Protein AF-A0A4U1J8G2-F1 (afdb_monomer_lite)

Radius of gyration: 18.71 Å; chains: 1; bounding box: 43×34×59 Å

Sequence (256 aa):
MRCLLSLRYADNAPSKQLALDLYEETGSLAGLLPEEETEDGRGQKVRLRPARPVGQNRDHLVWILAAMRGYARFFAALEARTGKHVTMRDRPLDFRFFYTEKGGAPSAFAVNQNIGYNLFGAVNVSEEAVRDTLFHEIFHLNDAWHEQWSTRALGALHEGIVARCKDNRRCLLPYAPTDTTLNGRLYAFLPRGGVREYAAELALRFFREQRLVLEGKPLPAPPFKCGPPENAEAMRLLAGEFFGGADLVPACDAAP

pLDDT: mean 93.86, std 7.48, range [38.66, 98.81]

Foldseek 3Di:
DLVVLCVVCVVAVLLSVLQVLLCVVFVAGPAADPWDWDDLVPRDIWIWATDHCGDVSSVLSVLVSVLLVLVVVLQVLLCVVPVFHFAQDPDDAYEHETATPDDLGPCWAEDPRYIDHHSSHPQSPDSVSSSLVSLLRSVLVVCVVVVVCQCVQCVVLQVVQCVVQPQPQVSCVLLQLDPDDDPNGRQCNDPVCGSSSSLSSVSSSVSVQSSCLSVVHDDPDARSLLGPVSSVSSNQSSCVPGPRSDDSHDDHDDDD

Secondary structure (DSSP, 8-state):
-HHHHHHHTTT-HHHHHHHHHHHHHH--EEEEPPPEEEE-SSS-EEEEEE----GGGGHHHHHHHHHHHHHHHHHHHHHHHHSS-------S-EEEEEEESSTT--SEEEETTEEEEETT-TT-SSHHHHHHHHHHHHHHHHHHHTTSHHHHHHHHHHHHHHHHHTT-HHHHGGG-SS--EETTEEGGG-TTTHHHHHHHHHHHHHHHHHHHHHTTPPPSSS-GGGSSHHHHHHHHHHHHHHSTT---SPPPPPP-

Organism: NCBI:txid889272

Structure (mmCIF, N/CA/C/O backbone):
data_AF-A0A4U1J8G2-F1
#
_entry.id   AF-A0A4U1J8G2-F1
#
loop_
_atom_site.group_PDB
_atom_site.id
_atom_site.type_symbol
_atom_site.label_atom_id
_atom_site.label_alt_id
_atom_site.label_comp_id
_atom_site.label_asym_id
_atom_site.label_entity_id
_atom_site.label_seq_id
_atom_site.pdbx_PDB_ins_code
_atom_site.Cartn_x
_atom_site.Cartn_y
_atom_site.Cartn_z
_atom_site.occupancy
_atom_site.B_iso_or_equiv
_atom_site.auth_seq_id
_atom_site.auth_comp_id
_atom_site.auth_asym_id
_atom_site.auth_atom_id
_atom_site.pdbx_PDB_model_num
ATOM 1 N N . MET A 1 1 ? -18.821 -6.508 18.267 1.00 89.88 1 MET A N 1
ATOM 2 C CA . MET A 1 1 ? -17.527 -5.821 18.048 1.00 89.88 1 MET A CA 1
ATOM 3 C C . MET A 1 1 ? -17.458 -4.420 18.665 1.00 89.88 1 MET A C 1
ATOM 5 O O . MET A 1 1 ? -16.562 -4.195 19.468 1.00 89.88 1 MET A O 1
ATOM 9 N N . ARG A 1 2 ? -18.410 -3.507 18.394 1.00 92.88 2 ARG A N 1
ATOM 10 C CA . ARG A 1 2 ? -18.459 -2.146 18.991 1.00 92.88 2 ARG A CA 1
ATOM 11 C C . ARG A 1 2 ? -18.211 -2.096 20.507 1.00 92.88 2 ARG A C 1
ATOM 13 O O . ARG A 1 2 ? -17.438 -1.264 20.972 1.00 92.88 2 ARG A O 1
ATOM 20 N N . CYS A 1 3 ? -18.812 -3.010 21.274 1.00 93.69 3 CYS A N 1
ATOM 21 C CA . CYS A 1 3 ? -18.610 -3.102 22.725 1.00 93.69 3 CYS A CA 1
ATOM 22 C C . CYS A 1 3 ? -17.153 -3.416 23.107 1.00 93.69 3 CYS A C 1
ATOM 24 O O . CYS A 1 3 ? -16.630 -2.821 24.041 1.00 93.69 3 CYS A O 1
ATOM 26 N N . LEU A 1 4 ? -16.479 -4.301 22.361 1.00 92.56 4 LEU A N 1
ATOM 27 C CA . LEU A 1 4 ? -15.083 -4.673 22.619 1.00 92.56 4 LEU A CA 1
ATOM 28 C C . LEU A 1 4 ? -14.126 -3.519 22.304 1.00 92.56 4 LEU A C 1
ATOM 30 O O . LEU A 1 4 ? -13.223 -3.253 23.091 1.00 92.56 4 LEU A O 1
ATOM 34 N N . LEU A 1 5 ? -14.346 -2.805 21.194 1.00 93.00 5 LEU A N 1
ATOM 35 C CA . LEU A 1 5 ? -13.588 -1.587 20.878 1.00 93.00 5 LEU A CA 1
ATOM 36 C C . LEU A 1 5 ? -13.833 -0.510 21.941 1.00 93.00 5 LEU A C 1
ATOM 38 O O . LEU A 1 5 ? -12.891 0.075 22.466 1.00 93.00 5 LEU A O 1
ATOM 42 N N . SER A 1 6 ? -15.091 -0.321 22.339 1.00 93.25 6 SER A N 1
ATOM 43 C CA . SER A 1 6 ? -15.450 0.629 23.393 1.00 93.25 6 SER A CA 1
ATOM 44 C C . SER A 1 6 ? -14.775 0.322 24.726 1.00 93.25 6 SER A C 1
ATOM 46 O O . SER A 1 6 ? -14.343 1.254 25.394 1.00 93.25 6 SER A O 1
ATOM 48 N N . LEU A 1 7 ? -14.669 -0.957 25.097 1.00 95.12 7 LEU A N 1
ATOM 49 C CA . LEU A 1 7 ? -13.977 -1.392 26.308 1.00 95.12 7 LEU A CA 1
ATOM 50 C C . LEU A 1 7 ? -12.458 -1.195 26.192 1.00 95.12 7 LEU A C 1
ATOM 52 O O . LEU A 1 7 ? -11.835 -0.673 27.110 1.00 95.12 7 LEU A O 1
ATOM 56 N N . ARG A 1 8 ? -11.860 -1.560 25.049 1.00 94.88 8 ARG A N 1
ATOM 57 C CA . ARG A 1 8 ? -10.408 -1.460 24.809 1.00 94.88 8 ARG A CA 1
AT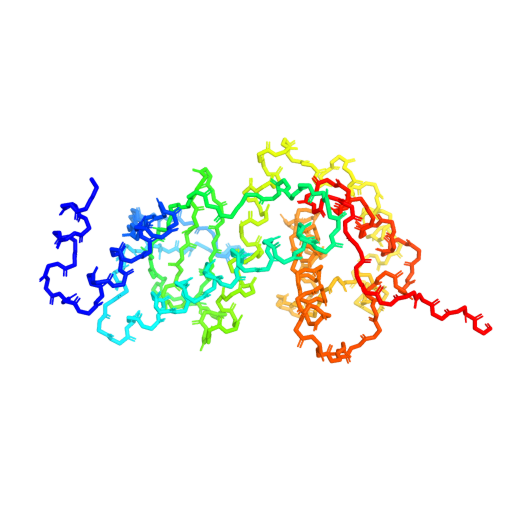OM 58 C C . ARG A 1 8 ? -9.875 -0.032 24.926 1.00 94.88 8 ARG A C 1
ATOM 60 O O . ARG A 1 8 ? -8.734 0.158 25.346 1.00 94.88 8 ARG A O 1
ATOM 67 N N . TYR A 1 9 ? -10.690 0.945 24.545 1.00 96.19 9 TYR A N 1
ATOM 68 C CA . TYR A 1 9 ? -10.349 2.367 24.551 1.00 96.19 9 TYR A CA 1
ATOM 69 C C . TYR A 1 9 ? -11.165 3.162 25.588 1.00 96.19 9 TYR A C 1
ATOM 71 O O . TYR A 1 9 ? -11.314 4.375 25.455 1.00 96.19 9 TYR A O 1
ATOM 79 N N . ALA A 1 10 ? -11.729 2.501 26.608 1.00 95.50 10 ALA A N 1
ATOM 80 C CA . ALA A 1 10 ? -12.655 3.127 27.560 1.00 95.50 10 ALA A CA 1
ATOM 81 C C . ALA A 1 10 ? -12.054 4.323 28.321 1.00 95.50 10 ALA A C 1
ATOM 83 O O . ALA A 1 10 ? -12.768 5.266 28.648 1.00 95.50 10 ALA A O 1
ATOM 84 N N . ASP A 1 11 ? -10.744 4.299 28.558 1.00 96.12 11 ASP A N 1
ATOM 85 C CA . ASP A 1 11 ? -9.956 5.337 29.230 1.00 96.12 11 ASP A CA 1
ATOM 86 C C . ASP A 1 11 ? -9.474 6.460 28.291 1.00 96.12 11 ASP A C 1
ATOM 88 O O . ASP A 1 11 ? -8.821 7.402 28.737 1.00 96.12 11 ASP A O 1
ATOM 92 N N . ASN A 1 12 ? -9.781 6.395 26.991 1.00 97.19 12 ASN A N 1
ATOM 93 C CA . ASN A 1 12 ? -9.384 7.415 26.024 1.00 97.19 12 ASN A CA 1
ATOM 94 C C . ASN A 1 12 ? -10.481 7.660 24.976 1.00 97.19 12 ASN A C 1
ATOM 96 O O . ASN A 1 12 ? -10.464 7.091 23.883 1.00 97.19 12 ASN A O 1
ATOM 100 N N . ALA A 1 13 ? -11.423 8.550 25.301 1.00 96.38 13 ALA A N 1
ATOM 101 C CA . ALA A 1 13 ? -12.566 8.859 24.439 1.00 96.38 13 ALA A CA 1
ATOM 102 C C . ALA A 1 13 ? -12.191 9.276 22.996 1.00 96.38 13 ALA A C 1
ATOM 104 O O . ALA A 1 13 ? -12.818 8.756 22.073 1.00 96.38 13 ALA A O 1
ATOM 105 N N . PRO A 1 14 ? -11.161 10.116 22.748 1.00 96.94 14 PRO A N 1
ATOM 106 C CA . PRO A 1 14 ? -10.771 10.463 21.379 1.00 96.94 14 PRO A CA 1
ATOM 107 C C . PRO A 1 14 ? -10.319 9.257 20.545 1.00 96.94 14 PRO A C 1
ATOM 109 O O . PRO A 1 14 ? -10.750 9.094 19.407 1.00 96.94 14 PRO A O 1
ATOM 112 N N . SER A 1 15 ? -9.482 8.380 21.106 1.00 97.62 15 SER A N 1
ATOM 113 C CA . SER A 1 15 ? -8.997 7.193 20.382 1.00 97.62 15 SER A CA 1
ATOM 114 C C . SER A 1 15 ? -10.091 6.140 20.229 1.00 97.62 15 SER A C 1
ATOM 116 O O . SER A 1 15 ? -10.151 5.459 19.208 1.00 97.62 15 SER A O 1
ATOM 118 N N . LYS A 1 16 ? -10.995 6.037 21.214 1.00 97.62 16 LYS A N 1
ATOM 119 C CA . LYS A 1 16 ? -12.199 5.208 21.120 1.00 97.62 16 LYS A CA 1
ATOM 120 C C . LYS A 1 16 ? -13.046 5.606 19.919 1.00 97.62 16 LYS A C 1
ATOM 122 O O . LYS A 1 16 ? -13.463 4.719 19.183 1.00 97.62 16 LYS A O 1
ATOM 127 N N . GLN A 1 17 ? -13.292 6.903 19.731 1.00 97.94 17 GLN A N 1
ATOM 128 C CA . GLN A 1 17 ? -14.094 7.374 18.605 1.00 97.94 17 GLN A CA 1
ATOM 129 C C . GLN A 1 17 ? -13.436 7.001 17.276 1.00 97.94 17 GLN A C 1
ATOM 131 O O . GLN A 1 17 ? -14.071 6.347 16.465 1.00 97.94 17 GLN A O 1
ATOM 136 N N . LEU A 1 18 ? -12.140 7.276 17.104 1.00 98.19 18 LEU A N 1
ATOM 137 C CA . LEU A 1 18 ? -11.413 6.917 15.879 1.00 98.19 18 LEU A CA 1
ATOM 138 C C . LEU A 1 18 ? -11.414 5.405 15.596 1.00 98.19 18 LEU A C 1
ATOM 140 O O . LEU A 1 18 ? -11.549 4.984 14.451 1.00 98.19 18 LEU A O 1
ATOM 144 N N . ALA A 1 19 ? -11.275 4.573 16.632 1.00 97.69 19 ALA A N 1
ATOM 145 C CA . ALA A 1 19 ? -11.342 3.120 16.492 1.00 97.69 19 ALA A CA 1
ATOM 146 C C . ALA A 1 19 ? -12.746 2.631 16.093 1.00 97.69 19 ALA A C 1
ATOM 148 O O . ALA A 1 19 ? -12.867 1.646 15.363 1.00 97.69 19 ALA A O 1
ATOM 149 N N . LEU A 1 20 ? -13.800 3.295 16.579 1.00 98.00 20 LEU A N 1
ATOM 150 C CA . LEU A 1 20 ? -15.177 3.023 16.171 1.00 98.00 20 LEU A CA 1
ATOM 151 C C . LEU A 1 20 ? -15.429 3.502 14.739 1.00 98.00 20 LEU A C 1
ATOM 153 O O . LEU A 1 20 ? -15.941 2.709 13.959 1.00 98.00 20 LEU A O 1
ATOM 157 N N . ASP A 1 21 ? -14.996 4.709 14.375 1.00 98.06 21 ASP A N 1
ATOM 158 C CA . ASP A 1 21 ? -15.117 5.253 13.016 1.00 98.06 21 ASP A CA 1
ATOM 159 C C . ASP A 1 21 ? -14.439 4.326 11.995 1.00 98.06 21 ASP A C 1
ATOM 161 O O . ASP A 1 21 ? -15.034 3.965 10.981 1.00 98.06 21 ASP A O 1
ATOM 165 N N . LEU A 1 22 ? -13.223 3.846 12.297 1.00 97.50 22 LEU A N 1
ATOM 166 C CA . LEU A 1 22 ? -12.519 2.873 11.458 1.00 97.50 22 LEU A CA 1
ATOM 167 C C . LEU A 1 22 ? -13.357 1.607 11.229 1.00 97.50 22 LEU A C 1
ATOM 169 O O . LEU A 1 22 ? -13.493 1.156 10.089 1.00 97.50 22 LEU A O 1
ATOM 173 N N . TYR A 1 23 ? -13.946 1.052 12.289 1.00 97.62 23 TYR A N 1
ATOM 174 C CA . TYR A 1 23 ? -14.795 -0.133 12.188 1.00 97.62 23 TYR A CA 1
ATOM 175 C C . TYR A 1 23 ? -16.099 0.138 11.441 1.00 97.62 23 TYR A C 1
ATOM 177 O O . TYR A 1 23 ? -16.532 -0.686 10.642 1.00 97.62 23 TYR A O 1
ATOM 185 N N . GLU A 1 24 ? -16.740 1.273 11.684 1.00 97.19 24 GLU A N 1
ATOM 186 C CA . GLU A 1 24 ? -18.037 1.589 11.092 1.00 97.19 24 GLU A CA 1
ATOM 187 C C . GLU A 1 24 ? -17.931 1.914 9.602 1.00 97.19 24 GLU A C 1
ATOM 189 O O . GLU A 1 24 ? -18.803 1.514 8.835 1.00 97.19 24 GLU A O 1
ATOM 194 N N . GLU A 1 25 ? -16.847 2.559 9.174 1.00 96.50 25 GLU A N 1
ATOM 195 C CA . GLU A 1 25 ? -16.656 2.956 7.776 1.00 96.50 25 GLU A CA 1
ATOM 196 C C . GLU A 1 25 ? -16.041 1.865 6.899 1.00 96.50 25 GLU A C 1
ATOM 198 O O . GLU A 1 25 ? -16.253 1.835 5.683 1.00 96.50 25 GLU A O 1
ATOM 203 N N . THR A 1 26 ? -15.228 0.985 7.485 1.00 95.25 26 THR A N 1
ATOM 204 C CA . THR A 1 26 ? -14.441 0.015 6.707 1.00 95.25 26 THR A CA 1
ATOM 205 C C . THR A 1 26 ? -14.663 -1.429 7.142 1.00 95.25 26 THR A C 1
ATOM 207 O O . THR A 1 26 ? -14.224 -2.345 6.455 1.00 95.25 26 THR A O 1
ATOM 210 N N . GLY A 1 27 ? -15.308 -1.663 8.286 1.00 95.56 27 GLY A N 1
ATOM 211 C CA . GLY A 1 27 ? -15.346 -2.972 8.940 1.00 95.56 27 GLY A CA 1
ATOM 212 C C . GLY A 1 27 ? -14.016 -3.384 9.583 1.00 95.56 27 GLY A C 1
ATOM 213 O O . GLY A 1 27 ? -13.950 -4.459 10.176 1.00 95.56 27 GLY A O 1
ATOM 214 N N . SER A 1 28 ? -12.968 -2.560 9.481 1.00 95.56 28 SER A N 1
ATOM 215 C CA . SER A 1 28 ? -11.621 -2.876 9.966 1.00 95.56 28 SER A CA 1
ATOM 216 C C . SER A 1 28 ? -11.495 -2.718 11.478 1.00 95.56 28 SER A C 1
ATOM 218 O O . SER A 1 28 ? -12.132 -1.860 12.091 1.00 95.56 28 SER A O 1
ATOM 220 N N . LEU A 1 29 ? -10.648 -3.532 12.104 1.00 95.19 29 LEU A N 1
ATOM 221 C CA . LEU A 1 29 ? -10.504 -3.565 13.559 1.00 95.19 29 LEU A CA 1
ATOM 222 C C . LEU A 1 29 ? -9.220 -2.896 14.025 1.00 95.19 29 LEU A C 1
ATOM 224 O O . LEU A 1 29 ? -8.135 -3.266 13.599 1.00 95.19 29 LEU A O 1
ATOM 228 N N . ALA A 1 30 ? -9.340 -1.996 15.002 1.00 96.25 30 ALA A N 1
ATOM 229 C CA . ALA A 1 30 ? -8.212 -1.520 15.798 1.00 96.25 30 ALA A CA 1
ATOM 230 C C . ALA A 1 30 ? -7.932 -2.503 16.957 1.00 96.25 30 ALA A C 1
ATOM 232 O O . ALA A 1 30 ? -8.396 -2.349 18.097 1.00 96.25 30 ALA A O 1
ATOM 233 N N . GLY A 1 31 ? -7.258 -3.600 16.623 1.00 95.25 31 GLY A N 1
ATOM 234 C CA . GLY A 1 31 ? -6.846 -4.669 17.527 1.00 95.25 31 GLY A CA 1
ATOM 235 C C . GLY A 1 31 ? -5.430 -4.489 18.069 1.00 95.25 31 GLY A C 1
ATOM 236 O O . GLY A 1 31 ? -4.693 -3.594 17.678 1.00 95.25 31 GLY A O 1
ATOM 237 N N . LEU A 1 32 ? -5.037 -5.370 18.985 1.00 95.06 32 LEU A N 1
ATOM 238 C CA . LEU A 1 32 ? -3.663 -5.450 19.478 1.00 95.06 32 LEU A CA 1
ATOM 239 C C . LEU A 1 32 ? -3.033 -6.732 18.953 1.00 95.06 32 LEU A C 1
ATOM 241 O O . LEU A 1 32 ? -3.714 -7.762 18.876 1.00 95.06 32 LEU A O 1
ATOM 245 N N . LEU A 1 33 ? -1.756 -6.655 18.595 1.00 93.56 33 LEU A N 1
ATOM 246 C CA . LEU A 1 33 ? -0.960 -7.852 18.372 1.00 93.56 33 LEU A CA 1
ATOM 247 C C . LEU A 1 33 ? -0.693 -8.513 19.734 1.00 93.56 33 LEU A C 1
ATOM 249 O O . LEU A 1 33 ? -0.368 -7.792 20.682 1.00 93.56 33 LEU A O 1
ATOM 253 N N . PRO A 1 34 ? -0.834 -9.841 19.875 1.00 91.56 34 PRO A N 1
ATOM 254 C CA . PRO A 1 34 ? -0.272 -10.549 21.017 1.00 91.56 34 PRO A CA 1
ATOM 255 C C . PRO A 1 34 ? 1.226 -10.273 21.142 1.00 91.56 34 PRO A C 1
ATOM 257 O O . PRO A 1 34 ? 1.887 -9.882 20.184 1.00 91.56 34 PRO A O 1
ATOM 260 N N . GLU A 1 35 ? 1.765 -10.468 22.338 1.00 92.69 35 GLU A N 1
ATOM 261 C CA . GLU A 1 35 ? 3.211 -10.402 22.486 1.00 92.69 35 GLU A CA 1
ATOM 262 C C . GLU A 1 35 ? 3.867 -11.587 21.767 1.00 92.69 35 GLU A C 1
ATOM 264 O O . GLU A 1 35 ? 3.445 -12.729 21.954 1.00 92.69 35 GLU A O 1
ATOM 269 N N . GLU A 1 36 ? 4.895 -11.315 20.965 1.00 89.88 36 GLU A N 1
ATOM 270 C CA . GLU A 1 36 ? 5.628 -12.337 20.216 1.00 89.88 36 GLU A CA 1
ATOM 271 C C . GLU A 1 36 ? 7.077 -11.916 19.933 1.00 89.88 36 GLU A C 1
ATOM 273 O O . GLU A 1 36 ? 7.440 -10.740 20.026 1.00 89.88 36 GLU A O 1
ATOM 278 N N . GLU A 1 37 ? 7.920 -12.890 19.589 1.00 88.25 37 GLU A N 1
ATOM 279 C CA . GLU A 1 37 ? 9.252 -12.648 19.034 1.00 88.25 37 GLU A CA 1
ATOM 280 C C . GLU A 1 37 ? 9.243 -12.932 17.534 1.00 88.25 37 GLU A C 1
ATOM 282 O O . GLU A 1 37 ? 8.763 -13.974 17.090 1.00 88.25 37 GLU A O 1
ATOM 287 N N . THR A 1 38 ? 9.822 -12.022 16.759 1.00 84.19 38 THR A N 1
ATOM 288 C CA . THR A 1 38 ? 9.978 -12.174 15.310 1.00 84.19 38 THR A CA 1
ATOM 289 C C . THR A 1 38 ? 11.354 -11.686 14.864 1.00 84.19 38 THR A C 1
ATOM 291 O O . THR A 1 38 ? 12.189 -11.309 15.687 1.00 84.19 38 THR A O 1
ATOM 294 N N . GLU A 1 39 ? 11.609 -11.700 13.559 1.00 80.75 39 GLU A N 1
ATOM 295 C CA . GLU A 1 39 ? 12.799 -11.112 12.956 1.00 80.75 39 GLU A CA 1
ATOM 296 C C . GLU A 1 39 ? 12.486 -9.733 12.351 1.00 80.75 39 GLU A C 1
ATOM 298 O O . GLU A 1 39 ? 11.488 -9.564 11.657 1.00 80.75 39 GLU A O 1
ATOM 303 N N . ASP A 1 40 ? 13.356 -8.746 12.557 1.00 72.69 40 ASP A N 1
ATOM 304 C CA . ASP A 1 40 ? 13.173 -7.338 12.158 1.00 72.69 40 ASP A CA 1
ATOM 305 C C . ASP A 1 40 ? 13.344 -7.046 10.652 1.00 72.69 40 ASP A C 1
ATOM 307 O O . ASP A 1 40 ? 13.515 -5.896 10.239 1.00 72.69 40 ASP A O 1
ATOM 311 N N . GLY A 1 41 ? 13.371 -8.089 9.822 1.00 68.75 41 GLY A N 1
ATOM 312 C CA . GLY A 1 41 ? 13.721 -8.010 8.403 1.00 68.75 41 GLY A CA 1
ATOM 313 C C . GLY A 1 41 ? 15.227 -7.886 8.124 1.00 68.75 41 GLY A C 1
ATOM 314 O O . GLY A 1 41 ? 15.632 -8.013 6.967 1.00 68.75 41 GLY A O 1
ATOM 315 N N . ARG A 1 42 ? 16.076 -7.699 9.148 1.00 70.25 42 ARG A N 1
ATOM 316 C CA . ARG A 1 42 ? 17.542 -7.559 9.039 1.00 70.25 42 ARG A CA 1
ATOM 317 C C . ARG A 1 42 ? 18.327 -8.733 9.627 1.00 70.25 42 ARG A C 1
ATOM 319 O O . ARG A 1 42 ? 19.553 -8.654 9.684 1.00 70.25 42 ARG A O 1
ATOM 326 N N . GLY A 1 43 ? 17.677 -9.804 10.071 1.00 72.50 43 GLY A N 1
ATOM 327 C CA . GLY A 1 43 ? 18.350 -10.912 10.759 1.00 72.50 43 GLY A CA 1
ATOM 328 C C . GLY A 1 43 ? 18.223 -10.877 12.277 1.00 72.50 43 GLY A C 1
ATOM 329 O O . GLY A 1 43 ? 18.629 -11.843 12.921 1.00 72.50 43 GLY A O 1
ATOM 330 N N . GLN A 1 44 ? 17.717 -9.792 12.877 1.00 80.81 44 GLN A N 1
ATOM 331 C CA . GLN A 1 44 ? 17.737 -9.628 14.330 1.00 80.81 44 GLN A CA 1
ATOM 332 C C . GLN A 1 44 ? 16.403 -10.013 14.955 1.00 80.81 44 GLN A C 1
ATOM 334 O O . GLN A 1 44 ? 15.339 -9.614 14.486 1.00 80.81 44 GLN A O 1
ATOM 339 N N . LYS A 1 45 ? 16.468 -10.761 16.061 1.00 86.75 45 LYS A N 1
ATOM 340 C CA . LYS A 1 45 ? 15.289 -11.035 16.879 1.00 86.75 45 LYS A CA 1
ATOM 341 C C . LYS A 1 45 ? 14.813 -9.757 17.556 1.00 86.75 45 LYS A C 1
ATOM 343 O O . LYS A 1 45 ? 15.590 -9.082 18.232 1.00 86.75 45 LYS A O 1
ATOM 348 N N . VAL A 1 46 ? 13.528 -9.472 17.415 1.00 88.00 46 VAL A N 1
ATOM 349 C CA . VAL A 1 46 ? 12.845 -8.352 18.060 1.00 88.00 46 VAL A CA 1
ATOM 350 C C . VAL A 1 46 ? 11.599 -8.844 18.773 1.00 88.00 46 VAL A C 1
ATOM 352 O O . VAL A 1 46 ? 10.900 -9.739 18.301 1.00 88.00 46 VAL A O 1
ATOM 355 N N . ARG A 1 47 ? 11.325 -8.235 19.926 1.00 91.50 47 ARG A N 1
ATOM 356 C CA . ARG A 1 47 ? 10.122 -8.495 20.714 1.00 91.50 47 ARG A CA 1
ATOM 357 C C . ARG A 1 47 ? 9.059 -7.467 20.363 1.00 91.50 47 ARG A C 1
ATOM 359 O O . ARG A 1 47 ? 9.293 -6.261 20.497 1.00 91.50 47 ARG A O 1
ATOM 366 N N . LEU A 1 48 ? 7.906 -7.953 19.929 1.00 93.25 48 LEU A N 1
ATOM 367 C CA . LEU A 1 48 ? 6.732 -7.150 19.626 1.00 93.25 48 LEU A CA 1
ATOM 368 C C . LEU A 1 48 ? 5.820 -7.165 20.845 1.00 93.25 48 LEU A C 1
ATOM 370 O O . LEU A 1 48 ? 5.470 -8.235 21.337 1.00 93.25 48 LEU A O 1
ATOM 374 N N . ARG A 1 49 ? 5.440 -5.989 21.348 1.00 94.62 49 ARG A N 1
ATOM 375 C CA . ARG A 1 49 ? 4.540 -5.869 22.503 1.00 94.62 49 ARG A CA 1
ATOM 376 C C . ARG A 1 49 ? 3.230 -5.190 22.120 1.00 94.62 49 ARG A C 1
ATOM 378 O O . ARG A 1 49 ? 3.278 -4.189 21.404 1.00 94.62 49 ARG A O 1
ATOM 385 N N . PRO A 1 50 ? 2.076 -5.657 22.631 1.00 95.62 50 PRO A N 1
ATOM 386 C CA . PRO A 1 50 ? 0.789 -5.011 22.394 1.00 95.62 50 PRO A CA 1
ATOM 387 C C . PRO A 1 50 ? 0.828 -3.539 22.805 1.00 95.62 50 PRO A C 1
ATOM 389 O O . PRO A 1 50 ? 1.264 -3.201 23.907 1.00 95.62 50 PRO A O 1
ATOM 392 N N . ALA A 1 51 ? 0.318 -2.662 21.941 1.00 95.00 51 ALA A N 1
ATOM 393 C CA . ALA A 1 51 ? 0.364 -1.222 22.164 1.00 95.00 51 ALA A CA 1
ATOM 394 C C . ALA A 1 51 ? -0.920 -0.551 21.689 1.00 95.00 51 ALA A C 1
ATOM 396 O O . ALA A 1 51 ? -1.332 -0.740 20.550 1.00 95.00 51 ALA A O 1
ATOM 397 N N . ARG A 1 52 ? -1.560 0.260 22.536 1.00 95.19 52 ARG A N 1
ATOM 398 C CA . ARG A 1 52 ? -2.748 1.018 22.119 1.00 95.19 52 ARG A CA 1
ATOM 399 C C . ARG A 1 52 ? -2.325 2.347 21.467 1.00 95.19 52 ARG A C 1
ATOM 401 O O . ARG A 1 52 ? -1.534 3.066 22.078 1.00 95.19 52 ARG A O 1
ATOM 408 N N . PRO A 1 53 ? -2.880 2.724 20.300 1.00 95.81 53 PRO A N 1
ATOM 409 C CA . PRO A 1 53 ? -2.702 4.056 19.713 1.00 95.81 53 PRO A CA 1
ATOM 410 C C . PRO A 1 53 ? -3.541 5.093 20.477 1.00 95.81 53 PRO A C 1
ATOM 412 O O . PRO A 1 53 ? -4.617 5.494 20.041 1.00 95.81 53 PRO A O 1
ATOM 415 N N . VAL A 1 54 ? -3.086 5.465 21.674 1.00 96.56 54 VAL A N 1
ATOM 416 C CA . VAL A 1 54 ? -3.755 6.420 22.574 1.00 96.56 54 VAL A CA 1
ATOM 417 C C . VAL A 1 54 ? -2.815 7.551 22.977 1.00 96.56 54 VAL A C 1
ATOM 419 O O . VAL A 1 54 ? -1.596 7.437 22.850 1.00 96.56 54 VAL A O 1
ATOM 422 N N . GLY A 1 55 ? -3.379 8.645 23.495 1.00 92.31 55 GLY A N 1
ATOM 423 C CA . GLY A 1 55 ? -2.597 9.803 23.933 1.00 92.31 55 GLY A CA 1
ATOM 424 C C . GLY A 1 55 ? -1.792 10.391 22.774 1.00 92.31 55 GLY A C 1
ATOM 425 O O . GLY A 1 55 ? -2.367 10.725 21.742 1.00 92.31 55 GLY A O 1
ATOM 426 N N . GLN A 1 56 ? -0.470 10.476 22.932 1.00 90.06 56 GLN A N 1
ATOM 427 C CA . GLN A 1 56 ? 0.440 10.975 21.892 1.00 90.06 56 GLN A CA 1
ATOM 428 C C . GLN A 1 56 ? 0.464 10.081 20.639 1.00 90.06 56 GLN A C 1
ATOM 430 O O . GLN A 1 56 ? 0.673 10.579 19.543 1.00 90.06 56 GLN A O 1
ATOM 435 N N . ASN A 1 57 ? 0.156 8.785 20.773 1.00 93.81 57 ASN A N 1
ATOM 436 C CA . ASN A 1 57 ? 0.130 7.841 19.650 1.00 93.81 57 ASN A CA 1
ATOM 437 C C . ASN A 1 57 ? -1.237 7.781 18.945 1.00 93.81 57 ASN A C 1
ATOM 439 O O . ASN A 1 57 ? -1.455 6.930 18.082 1.00 93.81 57 ASN A O 1
ATOM 443 N N . ARG A 1 58 ? -2.191 8.642 19.322 1.00 96.19 58 ARG A N 1
ATOM 444 C CA . ARG A 1 58 ? -3.524 8.697 18.700 1.00 96.19 58 ARG A CA 1
ATOM 445 C C . ARG A 1 58 ? -3.438 9.047 17.216 1.00 96.19 58 ARG A C 1
ATOM 447 O O . ARG A 1 58 ? -4.258 8.570 16.436 1.00 96.19 58 ARG A O 1
ATOM 454 N N . ASP A 1 59 ? -2.464 9.861 16.825 1.00 96.19 59 ASP A N 1
ATOM 455 C CA . ASP A 1 59 ? -2.360 10.355 15.453 1.00 96.19 59 ASP A CA 1
ATOM 456 C C . ASP A 1 59 ? -2.174 9.212 14.440 1.00 96.19 59 ASP A C 1
ATOM 458 O O . ASP A 1 59 ? -2.687 9.304 13.331 1.00 96.19 59 ASP A O 1
ATOM 462 N N . HIS A 1 60 ? -1.631 8.060 14.850 1.00 97.12 60 HIS A N 1
ATOM 463 C CA . HIS A 1 60 ? -1.619 6.856 14.013 1.00 97.12 60 HIS A CA 1
ATOM 464 C C . HIS A 1 60 ? -3.024 6.380 13.613 1.00 97.12 60 HIS A C 1
ATOM 466 O O . HIS A 1 60 ? -3.226 6.003 12.463 1.00 97.12 60 HIS A O 1
ATOM 472 N N . LEU A 1 61 ? -4.018 6.427 14.512 1.00 97.56 61 LEU A N 1
ATOM 473 C CA . LEU A 1 61 ? -5.406 6.106 14.146 1.00 97.56 61 LEU A CA 1
ATOM 474 C C . LEU A 1 61 ? -5.992 7.144 13.188 1.00 97.56 61 LEU A C 1
ATOM 476 O O . LEU A 1 61 ? -6.738 6.773 12.285 1.00 97.56 61 LEU A O 1
ATOM 480 N N . VAL A 1 62 ? -5.648 8.424 13.366 1.00 98.12 62 VAL A N 1
ATOM 481 C CA . VAL A 1 62 ? -6.068 9.496 12.450 1.00 98.12 62 VAL A CA 1
ATOM 482 C C . VAL A 1 62 ? -5.509 9.233 11.053 1.00 98.12 62 VAL A C 1
ATOM 484 O O . VAL A 1 62 ? -6.264 9.237 10.083 1.00 98.12 62 VAL A O 1
ATOM 487 N N . TRP A 1 63 ? -4.213 8.935 10.957 1.00 98.44 63 TRP A N 1
ATOM 488 C CA . TRP A 1 63 ? -3.526 8.657 9.698 1.00 98.44 63 TRP A CA 1
ATOM 489 C C . TRP A 1 63 ? -4.045 7.392 9.014 1.00 98.44 63 TRP A C 1
ATOM 491 O O . TRP A 1 63 ? -4.310 7.418 7.815 1.00 98.44 63 TRP A O 1
ATOM 501 N N . ILE A 1 64 ? -4.258 6.305 9.763 1.00 98.06 64 ILE A N 1
ATOM 502 C CA . ILE A 1 64 ? -4.840 5.064 9.228 1.00 98.06 64 ILE A CA 1
ATOM 503 C C . ILE A 1 64 ? -6.245 5.331 8.684 1.00 98.06 64 ILE A C 1
ATOM 505 O O . ILE A 1 64 ? -6.542 4.967 7.550 1.00 98.06 64 ILE A O 1
ATOM 509 N N . LEU A 1 65 ? -7.108 6.002 9.451 1.00 97.88 65 LEU A N 1
ATOM 510 C CA . LEU A 1 65 ? -8.469 6.307 9.009 1.00 97.88 65 LEU A CA 1
ATOM 511 C C . LEU A 1 65 ? -8.474 7.203 7.759 1.00 97.88 65 LEU A C 1
ATOM 513 O O . LEU A 1 65 ? -9.235 6.955 6.821 1.00 97.88 65 LEU A O 1
ATOM 517 N N . ALA A 1 66 ? -7.600 8.212 7.709 1.00 98.25 66 ALA A N 1
ATOM 518 C CA . ALA A 1 66 ? -7.423 9.063 6.536 1.00 98.25 66 ALA A CA 1
ATOM 519 C C . ALA A 1 66 ? -6.956 8.264 5.306 1.00 98.25 66 ALA A C 1
ATOM 521 O O . ALA A 1 66 ? -7.518 8.441 4.221 1.00 98.25 66 ALA A O 1
ATOM 522 N N . ALA A 1 67 ? -6.001 7.344 5.481 1.00 98.19 67 ALA A N 1
ATOM 523 C CA . ALA A 1 67 ? -5.515 6.456 4.430 1.00 98.19 67 ALA A CA 1
ATOM 524 C C . ALA A 1 67 ? -6.632 5.549 3.890 1.00 98.19 67 ALA A C 1
ATOM 526 O O . ALA A 1 67 ? -6.878 5.551 2.686 1.00 98.19 67 ALA A O 1
ATOM 527 N N . MET A 1 68 ? -7.382 4.874 4.768 1.00 97.94 68 MET A N 1
ATOM 528 C CA . MET A 1 68 ? -8.498 4.001 4.375 1.00 97.94 68 MET A CA 1
ATOM 529 C C . MET A 1 68 ? -9.587 4.755 3.603 1.00 97.94 68 MET A C 1
ATOM 531 O O . MET A 1 68 ? -10.059 4.298 2.561 1.00 97.94 68 MET A O 1
ATOM 535 N N . ARG A 1 69 ? -9.958 5.957 4.062 1.00 97.69 69 ARG A N 1
ATOM 536 C CA . ARG A 1 69 ? -10.880 6.836 3.324 1.00 97.69 69 ARG A CA 1
ATOM 537 C C . ARG A 1 69 ? -10.295 7.259 1.972 1.00 97.69 69 ARG A C 1
ATOM 539 O O . ARG A 1 69 ? -11.030 7.384 0.994 1.00 97.69 69 ARG A O 1
ATOM 546 N N . GLY A 1 70 ? -8.987 7.507 1.918 1.00 97.88 70 GLY A N 1
ATOM 547 C CA . GLY A 1 70 ? -8.250 7.816 0.696 1.00 97.88 70 GLY A CA 1
ATOM 548 C C . GLY A 1 70 ? -8.314 6.687 -0.329 1.00 97.88 70 GLY A C 1
ATOM 549 O O . GLY A 1 70 ? -8.614 6.957 -1.490 1.00 97.88 70 GLY A O 1
ATOM 550 N N . TYR A 1 71 ? -8.117 5.441 0.098 1.00 98.25 71 TYR A N 1
ATOM 551 C CA . TYR A 1 71 ? -8.215 4.263 -0.768 1.00 98.25 71 TYR A CA 1
ATOM 552 C C . TYR A 1 71 ? -9.623 4.062 -1.302 1.00 98.25 71 TYR A C 1
ATOM 554 O O . TYR A 1 71 ? -9.797 3.932 -2.509 1.00 98.25 71 TYR A O 1
ATOM 562 N N . ALA A 1 72 ? -10.635 4.161 -0.437 1.00 97.19 72 ALA A N 1
ATOM 563 C CA . ALA A 1 72 ? -12.026 4.062 -0.858 1.00 97.19 72 ALA A CA 1
ATOM 564 C C . ALA A 1 72 ? -12.371 5.088 -1.954 1.00 97.19 72 ALA A C 1
ATOM 566 O O . ALA A 1 72 ? -13.006 4.739 -2.949 1.00 97.19 72 ALA A O 1
ATOM 567 N N . ARG A 1 73 ? -11.922 6.346 -1.804 1.00 97.69 73 ARG A N 1
ATOM 568 C CA . ARG A 1 73 ? -12.094 7.379 -2.842 1.00 97.69 73 ARG A CA 1
ATOM 569 C C . ARG A 1 73 ? -11.310 7.059 -4.110 1.00 97.69 73 ARG A C 1
ATOM 571 O O . ARG A 1 73 ? -11.841 7.245 -5.199 1.00 97.69 73 ARG A O 1
ATOM 578 N N . PHE A 1 74 ? -10.068 6.605 -3.969 1.00 98.25 74 PHE A N 1
ATOM 579 C CA . PHE A 1 74 ? -9.210 6.245 -5.093 1.00 98.25 74 PHE A CA 1
ATOM 580 C C . PHE A 1 74 ? -9.832 5.131 -5.940 1.00 98.25 74 PHE A C 1
ATOM 582 O O . PHE A 1 74 ? -10.000 5.321 -7.141 1.00 98.25 74 PHE A O 1
ATOM 589 N N . PHE A 1 75 ? -10.237 4.017 -5.326 1.00 98.12 75 PHE A N 1
ATOM 590 C CA . PHE A 1 75 ? -10.837 2.895 -6.046 1.00 98.12 75 PHE A CA 1
ATOM 591 C C . PHE A 1 75 ? -12.161 3.281 -6.697 1.00 98.12 75 PHE A C 1
ATOM 593 O O . PHE A 1 75 ? -12.326 3.048 -7.889 1.00 98.12 75 PHE A O 1
ATOM 600 N N . ALA A 1 76 ? -13.047 3.981 -5.979 1.00 97.50 76 ALA A N 1
ATOM 601 C CA . ALA A 1 76 ? -14.304 4.452 -6.559 1.00 97.50 76 ALA A CA 1
ATOM 602 C C . ALA A 1 76 ? -14.078 5.383 -7.766 1.00 97.50 76 ALA A C 1
ATOM 604 O O . ALA A 1 76 ? -14.770 5.277 -8.777 1.00 97.50 76 ALA A O 1
ATOM 605 N N . ALA A 1 77 ? -13.093 6.284 -7.690 1.00 97.94 77 ALA A N 1
ATOM 606 C CA . ALA A 1 77 ? -12.746 7.169 -8.797 1.00 97.94 77 ALA A CA 1
ATOM 607 C C . ALA A 1 77 ? -12.127 6.408 -9.983 1.00 97.94 77 ALA A C 1
ATOM 609 O O . ALA A 1 77 ? -12.427 6.721 -11.136 1.00 97.94 77 ALA A O 1
ATOM 610 N N . LEU A 1 78 ? -11.298 5.396 -9.713 1.00 97.75 78 LEU A N 1
ATOM 611 C CA . LEU A 1 78 ? -10.683 4.552 -10.736 1.00 97.75 78 LEU A CA 1
ATOM 612 C C . LEU A 1 78 ? -11.736 3.727 -11.492 1.00 97.75 78 LEU A C 1
ATOM 614 O O . LEU A 1 78 ? -11.736 3.705 -12.726 1.00 97.75 78 LEU A O 1
ATOM 618 N N . GLU A 1 79 ? -12.675 3.115 -10.769 1.00 97.75 79 GLU A N 1
ATOM 619 C CA . GLU A 1 79 ? -13.808 2.388 -11.351 1.00 97.75 79 GLU A CA 1
ATOM 620 C C . GLU A 1 79 ? -14.711 3.324 -12.158 1.00 97.75 79 GLU A C 1
ATOM 622 O O . GLU A 1 79 ? -15.042 3.027 -13.305 1.00 97.75 79 GLU A O 1
ATOM 627 N N . ALA A 1 80 ? -15.046 4.502 -11.620 1.00 97.25 80 ALA A N 1
ATOM 628 C CA . ALA A 1 80 ? -15.863 5.489 -12.327 1.00 97.25 80 ALA A CA 1
ATOM 629 C C . ALA A 1 80 ? -15.202 5.978 -13.628 1.00 97.25 80 ALA A C 1
ATOM 631 O O . ALA A 1 80 ? -15.885 6.216 -14.624 1.00 97.25 80 ALA A O 1
ATOM 632 N N . ARG A 1 81 ? -13.871 6.119 -13.640 1.00 95.06 81 ARG A N 1
ATOM 633 C CA . ARG A 1 81 ? -13.112 6.579 -14.810 1.00 95.06 81 ARG A CA 1
ATOM 634 C C . ARG A 1 81 ? -12.981 5.512 -15.895 1.00 95.06 81 ARG A C 1
ATOM 636 O O . ARG A 1 81 ? -12.913 5.867 -17.070 1.00 95.06 81 ARG A O 1
ATOM 643 N N . THR A 1 82 ? -12.909 4.239 -15.513 1.00 94.31 82 THR A N 1
ATOM 644 C CA . THR A 1 82 ? -12.637 3.121 -16.435 1.00 94.31 82 THR A CA 1
ATOM 645 C C . THR A 1 82 ? -13.864 2.287 -16.790 1.00 94.31 82 THR A C 1
ATOM 647 O O . THR A 1 82 ? -13.829 1.556 -17.779 1.00 94.31 82 THR A O 1
ATOM 650 N N . GLY A 1 83 ? -14.941 2.376 -16.006 1.00 96.12 83 GLY A N 1
ATOM 651 C CA . GLY A 1 83 ? -16.129 1.532 -16.138 1.00 96.12 83 GLY A CA 1
ATOM 652 C C . GLY A 1 83 ? -15.882 0.061 -15.790 1.00 96.12 83 GLY A C 1
ATOM 653 O O . GLY A 1 83 ? -16.702 -0.789 -16.131 1.00 96.12 83 GLY A O 1
ATOM 654 N N . LYS A 1 84 ? -14.749 -0.258 -15.155 1.00 96.94 84 LYS A N 1
ATOM 655 C CA . LYS A 1 84 ? -14.330 -1.623 -14.823 1.00 96.94 84 LYS A CA 1
ATOM 656 C C . LYS A 1 84 ? -14.153 -1.774 -13.322 1.00 96.94 84 LYS A C 1
ATOM 658 O O . LYS A 1 84 ? -13.769 -0.826 -12.649 1.00 96.94 84 LYS A O 1
ATOM 663 N N . HIS A 1 85 ? -14.419 -2.979 -12.829 1.00 96.50 85 HIS A N 1
ATOM 664 C CA . HIS A 1 85 ? -14.301 -3.302 -11.414 1.00 96.50 85 HIS A CA 1
ATOM 665 C C . HIS A 1 85 ? -12.833 -3.437 -10.986 1.00 96.50 85 HIS A C 1
ATOM 667 O O . HIS A 1 85 ? -12.032 -4.063 -11.686 1.00 96.50 85 HIS A O 1
ATOM 673 N N . VAL A 1 86 ? -12.501 -2.870 -9.827 1.00 97.44 86 VAL A N 1
ATOM 674 C CA . VAL A 1 86 ? -11.226 -3.069 -9.131 1.00 97.44 86 VAL A CA 1
ATOM 675 C C . VAL A 1 86 ? -11.352 -4.285 -8.219 1.00 97.44 86 VAL A C 1
ATOM 677 O O . VAL A 1 86 ? -12.229 -4.346 -7.364 1.00 97.44 86 VAL A O 1
ATOM 680 N N . THR A 1 87 ? -10.448 -5.243 -8.379 1.00 97.19 87 THR A N 1
ATOM 681 C CA . THR A 1 87 ? -10.418 -6.498 -7.610 1.00 97.19 87 THR A CA 1
ATOM 682 C C . THR A 1 87 ? -9.552 -6.397 -6.355 1.00 97.19 87 THR A C 1
ATOM 684 O O . THR A 1 87 ? -9.745 -7.187 -5.432 1.00 97.19 87 THR A O 1
ATOM 687 N N . MET A 1 88 ? -8.631 -5.424 -6.280 1.00 96.19 88 MET A N 1
ATOM 688 C CA . MET A 1 88 ? -7.848 -5.173 -5.070 1.00 96.19 88 MET A CA 1
ATOM 689 C C . MET A 1 88 ? -8.767 -4.857 -3.891 1.00 96.19 88 MET A C 1
ATOM 691 O O . MET A 1 88 ? -9.480 -3.854 -3.872 1.00 96.19 88 MET A O 1
ATOM 695 N N . ARG A 1 89 ? -8.703 -5.702 -2.867 1.00 94.50 89 ARG A N 1
ATOM 696 C CA . ARG A 1 89 ? -9.455 -5.548 -1.632 1.00 94.50 89 ARG A CA 1
ATOM 697 C C . ARG A 1 89 ? -8.657 -4.735 -0.622 1.00 94.50 89 ARG A C 1
ATOM 699 O O . ARG A 1 89 ? -7.572 -5.128 -0.202 1.00 94.50 89 ARG A O 1
ATOM 706 N N . ASP A 1 90 ? -9.250 -3.649 -0.151 1.00 90.31 90 ASP A N 1
ATOM 707 C CA . ASP A 1 90 ? -8.683 -2.772 0.873 1.00 90.31 90 ASP A CA 1
ATOM 708 C C . ASP A 1 90 ? -9.349 -2.914 2.243 1.00 90.31 90 ASP A C 1
ATOM 710 O O . ASP A 1 90 ? -8.842 -2.389 3.226 1.00 90.31 90 ASP A O 1
ATOM 714 N N . ARG A 1 91 ? -10.478 -3.624 2.343 1.00 90.00 91 ARG A N 1
ATOM 715 C CA . ARG A 1 91 ? -11.242 -3.766 3.593 1.00 90.00 91 ARG A CA 1
ATOM 716 C C . ARG A 1 91 ? -12.183 -4.979 3.607 1.00 90.00 91 ARG A C 1
ATOM 718 O O . ARG A 1 91 ? -12.485 -5.527 2.546 1.00 90.00 91 ARG A O 1
ATOM 725 N N . PRO A 1 92 ? -12.682 -5.412 4.782 1.00 91.69 92 PRO A N 1
ATOM 726 C CA . PRO A 1 92 ? -12.168 -5.090 6.118 1.00 91.69 92 PRO A CA 1
ATOM 727 C C . PRO A 1 92 ? -10.771 -5.681 6.347 1.00 91.69 92 PRO A C 1
ATOM 729 O O . PRO A 1 92 ? -10.452 -6.724 5.767 1.00 91.69 92 PRO A O 1
ATOM 732 N N . LEU A 1 93 ? -9.983 -5.017 7.199 1.00 93.50 93 LEU A N 1
ATOM 733 C CA . LEU A 1 93 ? -8.644 -5.424 7.641 1.00 93.50 93 LEU A CA 1
ATOM 734 C C . LEU A 1 93 ? -8.555 -5.469 9.170 1.00 93.50 93 LEU A C 1
ATOM 736 O O . LEU A 1 93 ? -9.123 -4.625 9.862 1.00 93.50 93 LEU A O 1
ATOM 740 N N . ASP A 1 94 ? -7.767 -6.391 9.709 1.00 93.56 94 ASP A N 1
ATOM 741 C CA . ASP A 1 94 ? -7.485 -6.420 11.143 1.00 93.56 94 ASP A CA 1
ATOM 742 C C . ASP A 1 94 ? -6.151 -5.726 11.441 1.00 93.56 94 ASP A C 1
ATOM 744 O O . ASP A 1 94 ? -5.078 -6.312 11.291 1.00 93.56 94 ASP A O 1
ATOM 748 N N . PHE A 1 95 ? -6.192 -4.476 11.905 1.00 96.62 95 PHE A N 1
ATOM 749 C CA . PHE A 1 95 ? -4.991 -3.800 12.391 1.00 96.62 95 PHE A CA 1
ATOM 750 C C . PHE A 1 95 ? -4.605 -4.357 13.760 1.00 96.62 95 PHE A C 1
ATOM 752 O O . PHE A 1 95 ? -5.413 -4.400 14.691 1.00 96.62 95 PHE A O 1
ATOM 759 N N . ARG A 1 96 ? -3.353 -4.785 13.898 1.00 96.25 96 ARG A N 1
ATOM 760 C CA . ARG A 1 96 ? -2.788 -5.355 15.121 1.00 96.25 96 ARG A CA 1
ATOM 761 C C . ARG A 1 96 ? -1.670 -4.446 15.601 1.00 96.25 96 ARG A C 1
ATOM 763 O O . ARG A 1 96 ? -0.532 -4.552 15.156 1.00 96.25 96 ARG A O 1
ATOM 770 N N . PHE A 1 97 ? -2.020 -3.518 16.486 1.00 96.56 97 PHE A N 1
ATOM 771 C CA . PHE A 1 97 ? -1.084 -2.519 16.987 1.00 96.56 97 PHE A CA 1
ATOM 772 C C . PHE A 1 97 ? -0.088 -3.116 17.982 1.00 96.56 97 PHE A C 1
ATOM 774 O O . PHE A 1 97 ? -0.467 -3.844 18.910 1.00 96.56 97 PHE A O 1
ATOM 781 N N . PHE A 1 98 ? 1.178 -2.757 17.804 1.00 95.62 98 PHE A N 1
ATOM 782 C CA . PHE A 1 98 ? 2.279 -3.124 18.684 1.00 95.62 98 PHE A CA 1
ATOM 783 C C . PHE A 1 98 ? 3.323 -2.007 18.760 1.00 95.62 98 PHE A C 1
ATOM 785 O O . PHE A 1 98 ? 3.240 -1.001 18.054 1.00 95.62 98 PHE A O 1
ATOM 792 N N . TYR A 1 99 ? 4.320 -2.188 19.619 1.00 93.31 99 TYR A N 1
ATOM 793 C CA . TYR A 1 99 ? 5.585 -1.479 19.514 1.00 93.31 99 TYR A CA 1
ATOM 794 C C . TYR A 1 99 ? 6.765 -2.444 19.632 1.00 93.31 99 TYR A C 1
ATOM 796 O O . 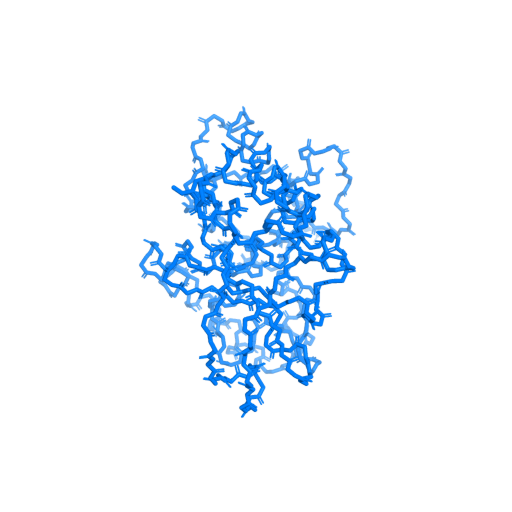TYR A 1 99 ? 6.658 -3.519 20.228 1.00 93.31 99 TYR A O 1
ATOM 804 N N . THR A 1 100 ? 7.900 -2.042 19.071 1.00 90.00 100 THR A N 1
ATOM 805 C CA . THR A 1 100 ? 9.201 -2.704 19.253 1.00 90.00 100 THR A CA 1
ATOM 806 C C . THR A 1 100 ? 10.015 -1.952 20.293 1.00 90.00 100 THR A C 1
ATOM 808 O O . THR A 1 100 ? 10.155 -0.735 20.185 1.00 90.00 100 THR A O 1
ATOM 811 N N . GLU A 1 101 ? 10.595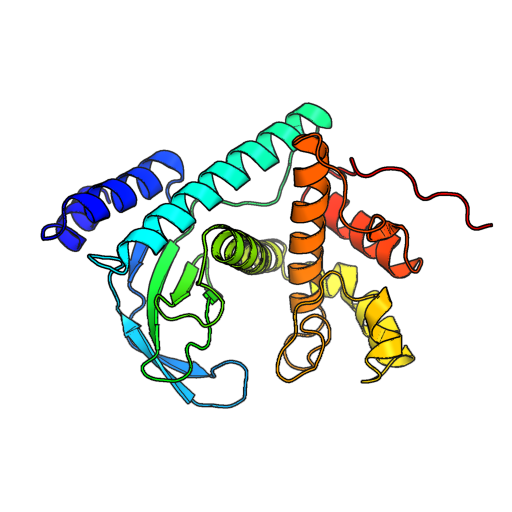 -2.648 21.271 1.00 82.06 101 GLU A N 1
ATOM 812 C CA . GLU A 1 101 ? 11.410 -2.010 22.322 1.00 82.06 101 GLU A CA 1
ATOM 813 C C . GLU A 1 101 ? 12.643 -1.275 21.774 1.00 82.06 101 GLU A C 1
ATOM 815 O O . GLU A 1 101 ? 13.113 -0.313 22.380 1.00 82.06 101 GLU A O 1
ATOM 820 N N . LYS A 1 102 ? 13.185 -1.739 20.640 1.00 74.88 102 LYS A N 1
ATOM 821 C CA . LYS A 1 102 ? 14.372 -1.186 19.980 1.00 74.88 102 LYS A CA 1
ATOM 822 C C . LYS A 1 102 ? 14.210 -1.245 18.462 1.00 74.88 102 LYS A C 1
ATOM 824 O O . LYS A 1 102 ? 13.622 -2.183 17.938 1.00 74.88 102 LYS A O 1
ATOM 829 N N . GLY A 1 103 ? 14.762 -0.257 17.760 1.00 70.94 103 GLY A N 1
ATOM 830 C CA . GLY A 1 103 ? 14.981 -0.309 16.308 1.00 70.94 103 GLY A CA 1
ATOM 831 C C . GLY A 1 103 ? 13.798 0.063 15.407 1.00 70.94 103 GLY A C 1
ATOM 832 O O . GLY A 1 103 ? 14.032 0.326 14.231 1.00 70.94 103 GLY A O 1
ATOM 833 N N . GLY A 1 104 ? 12.562 0.129 15.920 1.00 80.88 104 GLY A N 1
ATOM 834 C CA . GLY A 1 104 ? 11.394 0.573 15.140 1.00 80.88 104 GLY A CA 1
ATOM 835 C C . GLY A 1 104 ? 11.071 -0.315 13.931 1.00 80.88 104 GLY A C 1
ATOM 836 O O . GLY A 1 104 ? 10.453 0.143 12.968 1.00 80.88 104 GLY A O 1
ATOM 837 N N . ALA A 1 105 ? 11.534 -1.568 13.947 1.00 84.44 105 ALA A N 1
ATOM 838 C CA . ALA A 1 105 ? 11.439 -2.512 12.843 1.00 84.44 105 ALA A CA 1
ATOM 839 C C . ALA A 1 105 ? 10.828 -3.847 13.317 1.00 84.44 105 ALA A C 1
ATOM 841 O O . ALA A 1 105 ? 11.223 -4.336 14.376 1.00 84.44 105 ALA A O 1
ATOM 842 N N . PRO A 1 106 ? 9.895 -4.442 12.551 1.00 87.19 106 PRO A N 1
ATOM 843 C CA . PRO A 1 106 ? 9.295 -3.889 11.332 1.00 87.19 106 PRO A CA 1
ATOM 844 C C . PRO A 1 106 ? 8.375 -2.692 11.639 1.00 87.19 106 PRO A C 1
ATOM 846 O O . PRO A 1 106 ? 7.893 -2.541 12.762 1.00 87.19 106 PRO A O 1
ATOM 849 N N . SER A 1 107 ? 8.153 -1.812 10.656 1.00 91.62 107 SER A N 1
ATOM 850 C CA . SER A 1 107 ? 7.192 -0.700 10.801 1.00 91.62 107 SER A CA 1
ATOM 851 C C . SER A 1 107 ? 5.750 -1.163 10.603 1.00 91.62 107 SER A C 1
ATOM 853 O O . SER A 1 107 ? 4.846 -0.711 11.305 1.00 91.62 107 SER A O 1
ATOM 855 N N . ALA A 1 108 ? 5.548 -2.104 9.690 1.00 94.25 108 ALA A N 1
ATOM 856 C CA . ALA A 1 108 ? 4.317 -2.849 9.528 1.00 94.25 108 ALA A CA 1
ATOM 857 C C . ALA A 1 108 ? 4.632 -4.215 8.898 1.00 94.25 108 ALA A C 1
ATOM 859 O O . ALA A 1 108 ? 5.772 -4.452 8.497 1.00 94.25 108 ALA A O 1
ATOM 860 N N . PHE A 1 109 ? 3.657 -5.119 8.894 1.00 93.00 109 PHE A N 1
ATOM 861 C CA . PHE A 1 109 ? 3.712 -6.371 8.139 1.00 93.00 109 PHE A CA 1
ATOM 862 C C . PHE A 1 109 ? 2.302 -6.913 7.889 1.00 93.00 109 PHE A C 1
ATOM 864 O O . PHE A 1 109 ? 1.395 -6.692 8.697 1.00 93.00 109 PHE A O 1
ATOM 871 N N . ALA A 1 110 ? 2.125 -7.685 6.822 1.00 93.31 110 ALA A N 1
ATOM 872 C CA . ALA A 1 110 ? 0.871 -8.352 6.484 1.00 93.31 110 ALA A CA 1
ATOM 873 C C . ALA A 1 110 ? 0.894 -9.872 6.737 1.00 93.31 110 ALA A C 1
ATOM 875 O O . ALA A 1 110 ? 1.782 -10.584 6.268 1.00 93.31 110 ALA A O 1
ATOM 876 N N . VAL A 1 111 ? -0.118 -10.402 7.440 1.00 87.12 111 VAL A N 1
ATOM 877 C CA . VAL A 1 111 ? -0.269 -11.853 7.682 1.00 87.12 111 VAL A CA 1
ATOM 878 C C . VAL A 1 111 ? -1.719 -12.265 7.950 1.00 87.12 111 VAL A C 1
ATOM 880 O O . VAL A 1 111 ? -2.390 -11.674 8.790 1.00 87.12 111 VAL A O 1
ATOM 883 N N . ASN A 1 112 ? -2.216 -13.322 7.292 1.00 78.75 112 ASN A N 1
ATOM 884 C CA . ASN A 1 112 ? -3.522 -13.948 7.579 1.00 78.75 112 ASN A CA 1
ATOM 885 C C . ASN A 1 112 ? -4.683 -12.939 7.762 1.00 78.75 112 ASN A C 1
ATOM 887 O O . ASN A 1 112 ? -5.453 -13.057 8.711 1.00 78.75 112 ASN A O 1
ATOM 891 N N . GLN A 1 113 ? -4.790 -11.940 6.873 1.00 80.44 113 GLN A N 1
ATOM 892 C CA . GLN A 1 113 ? -5.759 -10.817 6.909 1.00 80.44 113 GLN A CA 1
ATOM 893 C C . GLN A 1 113 ? -5.487 -9.695 7.931 1.00 80.44 113 GLN A C 1
ATOM 895 O O . GLN A 1 113 ? -6.297 -8.777 8.076 1.00 80.44 113 GLN A O 1
ATOM 900 N N . ASN A 1 114 ? -4.351 -9.739 8.620 1.00 91.31 114 ASN A N 1
ATOM 901 C CA . ASN A 1 114 ? -3.939 -8.734 9.588 1.00 91.31 114 ASN A CA 1
ATOM 902 C C . ASN A 1 114 ? -2.859 -7.828 9.012 1.00 91.31 114 ASN A C 1
ATOM 904 O O . ASN A 1 114 ? -1.968 -8.295 8.302 1.00 91.31 114 ASN A O 1
ATOM 908 N N . ILE A 1 115 ? -2.905 -6.564 9.418 1.00 96.00 115 ILE A N 1
ATOM 909 C CA . ILE A 1 115 ? -1.789 -5.632 9.303 1.00 96.00 115 ILE A CA 1
ATOM 910 C C . ILE A 1 115 ? -1.218 -5.441 10.705 1.00 96.00 115 ILE A C 1
ATOM 912 O O . ILE A 1 115 ? -1.818 -4.767 11.546 1.00 96.00 115 ILE A O 1
ATOM 916 N N . GLY A 1 116 ? -0.064 -6.044 10.978 1.00 95.81 116 GLY A N 1
ATOM 917 C CA . GLY A 1 116 ? 0.750 -5.667 12.123 1.00 95.81 116 GLY A CA 1
ATOM 918 C C . GLY A 1 116 ? 1.206 -4.225 11.937 1.00 95.81 116 GLY A C 1
ATOM 919 O O . GLY A 1 116 ? 1.791 -3.905 10.910 1.00 95.81 116 GLY A O 1
ATOM 920 N N . TYR A 1 117 ? 0.942 -3.352 12.909 1.00 96.81 117 TYR A N 1
ATOM 921 C CA . TYR A 1 117 ? 1.287 -1.932 12.823 1.00 96.81 117 TYR A CA 1
ATOM 922 C C . TYR A 1 117 ? 2.101 -1.484 14.038 1.00 96.81 117 TYR A C 1
ATOM 924 O O . TYR A 1 117 ? 1.603 -1.488 15.169 1.00 96.81 117 TYR A O 1
ATOM 932 N N . ASN A 1 118 ? 3.344 -1.062 13.804 1.00 95.50 118 ASN A N 1
ATOM 933 C CA . ASN A 1 118 ? 4.243 -0.586 14.848 1.00 95.50 118 ASN A CA 1
ATOM 934 C C . ASN A 1 118 ? 4.024 0.908 15.108 1.00 95.50 118 ASN A C 1
ATOM 936 O O . ASN A 1 118 ? 4.303 1.741 14.243 1.00 95.50 118 ASN A O 1
ATOM 940 N N . LEU A 1 119 ? 3.595 1.266 16.318 1.00 94.69 119 LEU A N 1
ATOM 941 C CA . LEU A 1 119 ? 3.436 2.669 16.725 1.00 94.69 119 LEU A CA 1
ATOM 942 C C . LEU A 1 119 ? 4.767 3.434 16.745 1.00 94.69 119 LEU A C 1
ATOM 944 O O . LEU A 1 119 ? 4.773 4.648 16.615 1.00 94.69 119 LEU A O 1
ATOM 948 N N . PHE A 1 120 ? 5.898 2.738 16.871 1.00 91.19 120 PHE A N 1
ATOM 949 C CA . PHE A 1 120 ? 7.239 3.326 16.780 1.00 91.19 120 PHE A CA 1
ATOM 950 C C . PHE A 1 120 ? 7.978 2.859 15.524 1.00 91.19 120 PHE A C 1
ATOM 952 O O . PHE A 1 120 ? 9.206 2.766 15.511 1.00 91.19 120 PHE A O 1
ATOM 959 N N . GLY A 1 121 ? 7.223 2.525 14.473 1.00 89.31 121 GLY A N 1
ATOM 960 C CA . GLY A 1 121 ? 7.772 2.137 13.183 1.00 89.31 121 GLY A CA 1
ATOM 961 C C . GLY A 1 121 ? 8.635 3.246 12.588 1.00 89.31 121 GLY A C 1
ATOM 962 O O . GLY A 1 121 ? 8.191 4.388 12.496 1.00 89.31 121 GLY A O 1
ATOM 963 N N . ALA A 1 122 ? 9.842 2.908 12.138 1.00 86.56 122 ALA A N 1
ATOM 964 C CA . ALA A 1 122 ? 10.789 3.854 11.548 1.00 86.56 122 ALA A CA 1
ATOM 965 C C . ALA A 1 122 ? 10.233 4.638 10.341 1.00 86.56 122 ALA A C 1
ATOM 967 O O . ALA A 1 122 ? 10.713 5.738 10.074 1.00 86.56 122 ALA A O 1
ATOM 968 N N . VAL A 1 123 ? 9.234 4.099 9.628 1.00 88.31 123 VAL A N 1
ATOM 969 C CA . VAL A 1 123 ? 8.563 4.798 8.515 1.00 88.31 123 VAL A CA 1
ATOM 970 C C . VAL A 1 123 ? 7.173 5.342 8.863 1.00 88.31 123 VAL A C 1
ATOM 972 O O . VAL A 1 123 ? 6.617 6.120 8.097 1.00 88.31 123 VAL A O 1
ATOM 975 N N . ASN A 1 124 ? 6.616 5.026 10.036 1.00 91.19 124 ASN A N 1
ATOM 976 C CA . ASN A 1 124 ? 5.280 5.479 10.449 1.00 91.19 124 ASN A CA 1
ATOM 977 C C . ASN A 1 124 ? 5.329 6.888 11.066 1.00 91.19 124 ASN A C 1
ATOM 979 O O . ASN A 1 124 ? 4.926 7.091 12.207 1.00 91.19 124 ASN A O 1
ATOM 983 N N . VAL A 1 125 ? 5.860 7.858 10.321 1.00 93.06 125 VAL A N 1
ATOM 984 C CA . VAL A 1 125 ? 6.223 9.191 10.846 1.00 93.06 125 VAL A CA 1
ATOM 985 C C . VAL A 1 125 ? 5.309 10.326 10.377 1.00 93.06 125 VAL A C 1
ATOM 987 O O . VAL A 1 125 ? 5.407 11.443 10.879 1.00 93.06 125 VAL A O 1
ATOM 990 N N . SER A 1 126 ? 4.436 10.069 9.402 1.00 96.25 126 SER A N 1
ATOM 991 C CA . SER A 1 126 ? 3.484 11.046 8.865 1.00 96.25 126 SER A CA 1
ATOM 992 C C . SER A 1 126 ? 2.282 10.350 8.227 1.00 96.25 126 SER A C 1
ATOM 994 O O . SER A 1 126 ? 2.341 9.160 7.918 1.00 96.25 126 SER A O 1
ATOM 996 N N . GLU A 1 127 ? 1.206 11.098 7.969 1.00 96.88 127 GLU A N 1
ATOM 997 C CA . GLU A 1 127 ? 0.020 10.579 7.273 1.00 96.88 127 GLU A CA 1
ATOM 998 C C . GLU A 1 127 ? 0.361 9.958 5.911 1.00 96.88 127 GLU A C 1
ATOM 1000 O O . GLU A 1 127 ? -0.092 8.861 5.591 1.00 96.88 127 GLU A O 1
ATOM 1005 N N . GLU A 1 128 ? 1.190 10.640 5.118 1.00 96.19 128 GLU A N 1
ATOM 1006 C CA . GLU A 1 128 ? 1.618 10.160 3.803 1.00 96.19 128 GLU A CA 1
ATOM 1007 C C . GLU A 1 128 ? 2.458 8.887 3.900 1.00 96.19 128 GLU A C 1
ATOM 1009 O O . GLU A 1 128 ? 2.207 7.937 3.160 1.00 96.19 128 GLU A O 1
ATOM 1014 N N . ALA A 1 129 ? 3.408 8.835 4.835 1.00 95.75 129 ALA A N 1
ATOM 1015 C CA . ALA A 1 129 ? 4.252 7.660 5.003 1.00 95.75 129 ALA A CA 1
ATOM 1016 C C . ALA A 1 129 ? 3.444 6.447 5.492 1.00 95.75 129 ALA A C 1
ATOM 1018 O O . ALA A 1 129 ? 3.656 5.328 5.024 1.00 95.75 129 ALA A O 1
ATOM 1019 N N . VAL A 1 130 ? 2.463 6.670 6.373 1.00 97.38 130 VAL A N 1
ATOM 1020 C CA . VAL A 1 130 ? 1.532 5.629 6.824 1.00 97.38 130 VAL A CA 1
ATOM 1021 C C . VAL A 1 130 ? 0.649 5.146 5.688 1.00 97.38 130 VAL A C 1
ATOM 1023 O O . VAL A 1 130 ? 0.507 3.941 5.521 1.00 97.38 130 VAL A O 1
ATOM 1026 N N . ARG A 1 131 ? 0.088 6.048 4.879 1.00 98.12 131 ARG A N 1
ATOM 1027 C CA . ARG A 1 131 ? -0.672 5.665 3.686 1.00 98.12 131 ARG A CA 1
ATOM 1028 C C . ARG A 1 131 ? 0.177 4.761 2.788 1.00 98.12 131 ARG A C 1
ATOM 1030 O O . ARG A 1 131 ? -0.182 3.628 2.506 1.00 98.12 131 ARG A O 1
ATOM 1037 N N . ASP A 1 132 ? 1.361 5.202 2.410 1.00 97.56 132 ASP A N 1
ATOM 1038 C CA . ASP A 1 132 ? 2.173 4.436 1.468 1.00 97.56 132 ASP A CA 1
ATOM 1039 C C . ASP A 1 132 ? 2.609 3.073 2.046 1.00 97.56 132 ASP A C 1
ATOM 1041 O O . ASP A 1 132 ? 2.509 2.056 1.358 1.00 97.56 132 ASP A O 1
ATOM 1045 N N . THR A 1 133 ? 2.954 3.027 3.340 1.00 97.06 133 THR A N 1
ATOM 1046 C CA . THR A 1 133 ? 3.233 1.776 4.070 1.00 97.06 133 THR A CA 1
ATOM 1047 C C . THR A 1 133 ? 2.027 0.838 4.058 1.00 97.06 133 THR A C 1
ATOM 1049 O O . THR A 1 133 ? 2.151 -0.340 3.744 1.00 97.06 133 THR A O 1
ATOM 1052 N N . LEU A 1 134 ? 0.828 1.338 4.363 1.00 97.88 134 LEU A N 1
ATOM 1053 C CA . LEU A 1 134 ? -0.367 0.499 4.382 1.00 97.88 134 LEU A CA 1
ATOM 1054 C C . LEU A 1 134 ? -0.731 -0.018 2.995 1.00 97.88 134 LEU A C 1
ATOM 1056 O O . LEU A 1 134 ? -1.146 -1.164 2.889 1.00 97.88 134 LEU A O 1
ATOM 1060 N N . PHE A 1 135 ? -0.593 0.788 1.941 1.00 98.44 135 PHE A N 1
ATOM 1061 C CA . PHE A 1 135 ? -0.906 0.323 0.589 1.00 98.44 135 PHE A CA 1
ATOM 1062 C C . PHE A 1 135 ? 0.009 -0.837 0.174 1.00 98.44 135 PHE A C 1
ATOM 1064 O O . PHE A 1 135 ? -0.469 -1.824 -0.385 1.00 98.44 135 PHE A O 1
ATOM 1071 N N . HIS A 1 136 ? 1.298 -0.746 0.521 1.00 97.88 136 HIS A N 1
ATOM 1072 C CA . HIS A 1 136 ? 2.269 -1.826 0.353 1.00 97.88 136 HIS A CA 1
ATOM 1073 C C . HIS A 1 136 ? 1.838 -3.099 1.104 1.00 97.88 136 HIS A C 1
ATOM 1075 O O . HIS A 1 136 ? 1.700 -4.163 0.503 1.00 97.88 136 HIS A O 1
ATOM 1081 N N . GLU A 1 137 ? 1.551 -3.003 2.404 1.00 97.44 137 GLU A N 1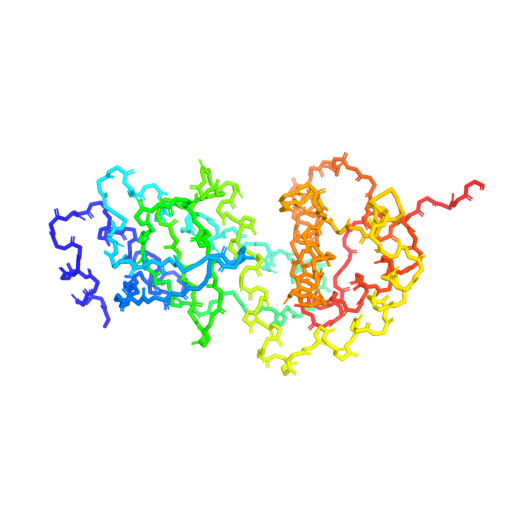
ATOM 1082 C CA . GLU A 1 137 ? 1.188 -4.185 3.200 1.00 97.44 137 GLU A CA 1
ATOM 1083 C C . GLU A 1 137 ? -0.167 -4.786 2.790 1.00 97.44 137 GLU A C 1
ATOM 1085 O O . GLU A 1 137 ? -0.347 -6.004 2.756 1.00 97.44 137 GLU A O 1
ATOM 1090 N N . ILE A 1 138 ? -1.137 -3.950 2.419 1.00 97.94 138 ILE A N 1
ATOM 1091 C CA . ILE A 1 138 ? -2.426 -4.409 1.887 1.00 97.94 138 ILE A CA 1
ATOM 1092 C C . ILE A 1 138 ? -2.217 -5.167 0.576 1.00 97.94 138 ILE A C 1
ATOM 1094 O O . ILE A 1 138 ? -2.907 -6.161 0.331 1.00 97.94 138 ILE A O 1
ATOM 1098 N N . PHE A 1 139 ? -1.261 -4.754 -0.259 1.00 98.25 139 PHE A N 1
ATOM 1099 C CA . PHE A 1 139 ? -0.933 -5.510 -1.459 1.00 98.25 139 PHE A CA 1
ATOM 1100 C C . PHE A 1 139 ? -0.424 -6.914 -1.126 1.00 98.25 139 PHE A C 1
ATOM 1102 O O . PHE A 1 139 ? -0.896 -7.863 -1.740 1.00 98.25 139 PHE A O 1
ATOM 1109 N N . HIS A 1 140 ? 0.435 -7.092 -0.117 1.00 97.69 140 HIS A N 1
ATOM 1110 C CA . HIS A 1 140 ? 0.878 -8.435 0.298 1.00 97.69 140 HIS A CA 1
ATOM 1111 C C . HIS A 1 140 ? -0.285 -9.362 0.676 1.00 97.69 140 HIS A C 1
ATOM 1113 O O . HIS A 1 140 ? -0.236 -10.562 0.390 1.00 97.69 140 HIS A O 1
ATOM 1119 N N . LEU A 1 141 ? -1.351 -8.826 1.282 1.00 97.12 141 LEU A N 1
ATOM 1120 C CA . LEU A 1 141 ? -2.572 -9.597 1.546 1.00 97.12 141 LEU A CA 1
ATOM 1121 C C . LEU A 1 141 ? -3.294 -9.989 0.252 1.00 97.12 141 LEU A C 1
ATOM 1123 O O . LEU A 1 141 ? -3.701 -11.141 0.112 1.00 97.12 141 LEU A O 1
ATOM 1127 N N . ASN A 1 142 ? -3.427 -9.060 -0.695 1.00 97.88 142 ASN A N 1
ATOM 1128 C CA . ASN A 1 142 ? -4.063 -9.317 -1.989 1.00 97.88 142 ASN A CA 1
ATOM 1129 C C . ASN A 1 142 ? -3.266 -10.306 -2.837 1.00 97.88 142 ASN A C 1
ATOM 1131 O O . ASN A 1 142 ? -3.848 -11.224 -3.403 1.00 97.88 142 ASN A O 1
ATOM 1135 N N . ASP A 1 143 ? -1.942 -10.182 -2.856 1.00 97.50 143 ASP A N 1
ATOM 1136 C CA . ASP A 1 143 ? -1.052 -11.122 -3.525 1.00 97.50 143 ASP A CA 1
ATOM 1137 C C . ASP A 1 143 ? -1.268 -12.545 -2.997 1.00 97.50 143 ASP A C 1
ATOM 1139 O O . ASP A 1 143 ? -1.444 -13.485 -3.772 1.00 97.50 143 ASP A O 1
ATOM 1143 N N . ALA A 1 144 ? -1.360 -12.701 -1.671 1.00 95.19 144 ALA A N 1
ATOM 1144 C CA . ALA A 1 144 ? -1.657 -13.982 -1.041 1.00 95.19 144 ALA A CA 1
ATOM 1145 C C . ALA A 1 144 ? -3.076 -14.494 -1.353 1.00 95.19 144 ALA A C 1
ATOM 1147 O O . ALA A 1 144 ? -3.245 -15.689 -1.595 1.00 95.19 144 ALA A O 1
ATOM 1148 N N . TRP A 1 145 ? -4.090 -13.620 -1.367 1.00 95.12 145 TRP A N 1
ATOM 1149 C CA . TRP A 1 145 ? -5.468 -13.984 -1.729 1.00 95.12 14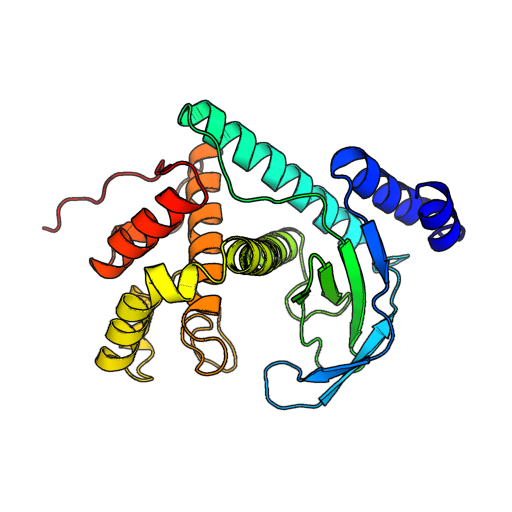5 TRP A CA 1
ATOM 1150 C C . TRP A 1 145 ? -5.614 -14.378 -3.200 1.00 95.12 145 TRP A C 1
ATOM 1152 O O . TRP A 1 145 ? -6.457 -15.210 -3.517 1.00 95.12 145 TRP A O 1
ATOM 1162 N N . HIS A 1 146 ? -4.753 -13.855 -4.070 1.00 96.75 146 HIS A N 1
ATOM 1163 C CA . HIS A 1 146 ? -4.639 -14.231 -5.480 1.00 96.75 146 HIS A CA 1
ATOM 1164 C C . HIS A 1 146 ? -3.582 -15.337 -5.683 1.00 96.75 146 HIS A C 1
ATOM 1166 O O . HIS A 1 146 ? -2.910 -15.444 -6.716 1.00 96.75 146 HIS A O 1
ATOM 1172 N N . GLU A 1 147 ? -3.449 -16.197 -4.669 1.00 95.88 147 GLU A N 1
ATOM 1173 C CA . GLU A 1 147 ? -2.637 -17.413 -4.663 1.00 95.88 147 GLU A CA 1
ATOM 1174 C C . GLU A 1 147 ? -1.127 -17.175 -4.833 1.00 95.88 147 GLU A C 1
ATOM 1176 O O . GLU A 1 147 ? -0.446 -18.018 -5.401 1.00 95.88 147 GLU A O 1
ATOM 1181 N N . GLN A 1 148 ? -0.569 -16.057 -4.360 1.00 95.62 148 GLN A N 1
ATOM 1182 C CA . GLN A 1 148 ? 0.812 -15.614 -4.652 1.00 95.62 148 GLN A CA 1
ATOM 1183 C C . GLN A 1 148 ? 0.994 -15.209 -6.125 1.00 95.62 148 GLN A C 1
ATOM 1185 O O . GLN A 1 148 ? 1.911 -15.675 -6.813 1.00 95.62 148 GLN A O 1
ATOM 1190 N N . TRP A 1 149 ? 0.081 -14.375 -6.629 1.00 98.25 149 TRP A N 1
ATOM 1191 C CA . TRP A 1 149 ? 0.049 -13.918 -8.023 1.00 98.25 149 TRP A CA 1
ATOM 1192 C C . TRP A 1 149 ? 1.405 -13.400 -8.515 1.00 98.25 149 TRP A C 1
ATOM 1194 O O . TRP A 1 149 ? 1.854 -13.791 -9.592 1.00 98.25 149 TRP A O 1
ATOM 1204 N N . SER A 1 150 ? 2.093 -12.594 -7.708 1.00 98.25 150 SER A N 1
ATOM 1205 C CA . SER A 1 150 ? 3.371 -11.955 -8.030 1.00 98.25 150 SER A CA 1
ATOM 1206 C C . SER A 1 150 ? 4.420 -12.967 -8.479 1.00 98.25 150 SER A C 1
ATOM 1208 O O . SER A 1 150 ? 5.134 -12.743 -9.455 1.00 98.25 150 SER A O 1
ATOM 1210 N N . THR A 1 151 ? 4.462 -14.127 -7.824 1.00 97.50 151 THR A N 1
ATOM 1211 C CA . THR A 1 151 ? 5.416 -15.193 -8.135 1.00 97.50 151 THR A CA 1
ATOM 1212 C C . THR A 1 151 ? 5.145 -15.792 -9.513 1.00 97.50 151 THR A C 1
ATOM 1214 O O . THR A 1 151 ? 6.080 -16.026 -10.273 1.00 97.50 151 THR A O 1
ATOM 1217 N N . ARG A 1 152 ? 3.872 -15.998 -9.872 1.00 97.75 152 ARG A N 1
ATOM 1218 C CA . ARG A 1 152 ? 3.489 -16.581 -11.169 1.00 97.75 152 ARG A CA 1
ATOM 1219 C C . ARG A 1 152 ? 3.548 -15.571 -12.313 1.00 97.75 152 ARG A C 1
ATOM 1221 O O . ARG A 1 152 ? 3.965 -15.926 -13.409 1.00 97.75 152 ARG A O 1
ATOM 1228 N N . ALA A 1 153 ? 3.106 -14.341 -12.069 1.00 98.50 153 ALA A N 1
ATOM 1229 C CA . ALA A 1 153 ? 2.939 -13.324 -13.102 1.00 98.50 153 ALA A CA 1
ATOM 1230 C C . ALA A 1 153 ? 4.212 -12.505 -13.344 1.00 98.50 153 ALA A C 1
ATOM 1232 O O . ALA A 1 153 ? 4.516 -12.173 -14.485 1.00 98.50 153 ALA A O 1
ATOM 1233 N N . LEU A 1 154 ? 4.966 -12.187 -12.286 1.00 98.69 154 LEU A N 1
ATOM 1234 C CA . LEU A 1 154 ? 6.138 -11.310 -12.358 1.00 98.69 154 LEU A CA 1
ATOM 1235 C C . LEU A 1 154 ? 7.462 -12.044 -12.104 1.00 98.69 154 LEU A C 1
ATOM 1237 O O . LEU A 1 154 ? 8.517 -11.445 -12.304 1.00 98.69 154 LEU A O 1
ATOM 1241 N N . GLY A 1 155 ? 7.437 -13.318 -11.690 1.00 98.00 155 GLY A N 1
ATOM 1242 C CA . GLY A 1 155 ? 8.630 -14.076 -11.288 1.00 98.00 155 GLY A CA 1
ATOM 1243 C C . GLY A 1 155 ? 9.729 -14.081 -12.349 1.00 98.00 155 GLY A C 1
ATOM 1244 O O . GLY A 1 155 ? 10.819 -13.572 -12.107 1.00 98.00 155 GLY A O 1
ATOM 1245 N N . ALA A 1 156 ? 9.418 -14.556 -13.559 1.00 98.19 156 ALA A N 1
ATOM 1246 C CA . ALA A 1 156 ? 10.389 -14.617 -14.656 1.00 98.19 156 ALA A CA 1
ATOM 1247 C C . ALA A 1 156 ? 10.931 -13.231 -15.059 1.00 98.19 156 ALA A C 1
ATOM 1249 O O . ALA A 1 156 ? 12.106 -13.090 -15.402 1.00 98.19 156 ALA A O 1
ATOM 1250 N N . LEU A 1 157 ? 10.086 -12.196 -14.996 1.00 98.50 157 LEU A N 1
ATOM 1251 C CA . LEU A 1 157 ? 10.474 -10.817 -15.292 1.00 98.50 157 LEU A CA 1
ATOM 1252 C C . LEU A 1 157 ? 11.464 -10.293 -14.243 1.00 98.50 157 LEU A C 1
ATOM 1254 O O . LEU A 1 157 ? 12.526 -9.777 -14.593 1.00 98.50 157 LEU A O 1
ATOM 1258 N N . HIS A 1 158 ? 11.143 -10.467 -12.959 1.00 98.25 158 HIS A N 1
ATOM 1259 C CA . HIS A 1 158 ? 11.998 -10.068 -11.839 1.00 98.25 158 HIS A CA 1
ATOM 1260 C C . HIS A 1 158 ? 13.336 -10.808 -11.852 1.00 98.25 158 HIS A C 1
ATOM 1262 O O . HIS A 1 158 ? 14.389 -10.174 -11.777 1.00 98.25 158 HIS A O 1
ATOM 1268 N N . GLU A 1 159 ? 13.309 -12.127 -12.035 1.00 97.75 159 GLU A N 1
ATOM 1269 C CA . GLU A 1 159 ? 14.509 -12.956 -12.146 1.00 97.75 159 GLU A CA 1
ATOM 1270 C C . GLU A 1 159 ? 15.385 -12.527 -13.323 1.00 97.75 159 GLU A C 1
ATOM 1272 O O . GLU A 1 159 ? 16.602 -12.430 -13.174 1.00 97.75 159 GLU A O 1
ATOM 1277 N N . GLY A 1 160 ? 14.788 -12.195 -14.471 1.00 98.12 160 GLY A N 1
ATOM 1278 C CA . GLY A 1 160 ? 15.513 -11.674 -15.629 1.00 98.12 160 GLY A CA 1
ATOM 1279 C C . GLY A 1 160 ? 16.242 -10.358 -15.336 1.00 98.12 160 GLY A C 1
ATOM 1280 O O . GLY A 1 160 ? 17.402 -10.190 -15.728 1.00 98.12 160 GLY A O 1
ATOM 1281 N N . ILE A 1 161 ? 15.604 -9.441 -14.601 1.00 98.31 161 ILE A N 1
ATOM 1282 C CA . ILE A 1 161 ? 16.224 -8.180 -14.161 1.00 98.31 161 ILE A CA 1
ATOM 1283 C C . ILE A 1 161 ? 17.368 -8.461 -13.182 1.00 98.31 161 ILE A C 1
ATOM 1285 O O . ILE A 1 161 ? 18.475 -7.948 -13.363 1.00 98.31 161 ILE A O 1
ATOM 1289 N N . VAL A 1 162 ? 17.134 -9.297 -12.167 1.00 97.06 162 VAL A N 1
ATOM 1290 C CA . VAL A 1 162 ? 18.145 -9.647 -11.157 1.00 97.06 162 VAL A CA 1
ATOM 1291 C C . VAL A 1 162 ? 19.322 -10.392 -11.787 1.00 97.06 162 VAL A C 1
ATOM 1293 O O . VAL A 1 162 ? 20.468 -10.101 -11.458 1.00 97.06 162 VAL A O 1
ATOM 1296 N N . ALA A 1 163 ? 19.092 -11.293 -12.741 1.00 97.50 163 ALA A N 1
ATOM 1297 C CA . ALA A 1 163 ? 20.157 -11.990 -13.458 1.00 97.50 163 ALA A CA 1
ATOM 1298 C C . ALA A 1 163 ? 21.012 -11.022 -14.294 1.00 97.50 163 ALA A C 1
ATOM 1300 O O . ALA A 1 163 ? 22.240 -11.143 -14.322 1.00 97.50 163 ALA A O 1
ATOM 1301 N N . ARG A 1 164 ? 20.376 -10.031 -14.937 1.00 97.88 164 ARG A N 1
ATOM 1302 C CA . ARG A 1 164 ? 21.052 -9.004 -15.746 1.00 97.88 164 ARG A CA 1
ATOM 1303 C C . ARG A 1 164 ? 21.863 -8.035 -14.889 1.00 97.88 164 ARG A C 1
ATOM 1305 O O . ARG A 1 164 ? 23.012 -7.740 -15.208 1.00 97.88 164 ARG A O 1
ATOM 1312 N N . CYS A 1 165 ? 21.263 -7.526 -13.817 1.00 97.31 165 CYS A N 1
ATOM 1313 C CA . CYS A 1 165 ? 21.826 -6.441 -13.020 1.00 97.31 165 CYS A CA 1
ATOM 1314 C C . CYS A 1 165 ? 22.595 -6.898 -11.779 1.00 97.31 165 CYS A C 1
ATOM 1316 O O . CYS A 1 165 ? 23.399 -6.126 -11.251 1.00 97.31 165 CYS A O 1
ATOM 1318 N N . LYS A 1 166 ? 22.375 -8.129 -11.311 1.00 93.62 166 LYS A N 1
ATOM 1319 C CA . LYS A 1 166 ? 22.894 -8.656 -10.043 1.00 93.62 166 LYS A CA 1
ATOM 1320 C C . LYS A 1 166 ? 22.558 -7.703 -8.890 1.00 93.62 166 LYS A C 1
ATOM 1322 O O . LYS A 1 166 ? 21.401 -7.354 -8.689 1.00 93.62 166 LYS A O 1
ATOM 1327 N N . ASP A 1 167 ? 23.561 -7.258 -8.143 1.00 89.12 167 ASP A N 1
ATOM 1328 C CA . ASP A 1 167 ? 23.460 -6.281 -7.060 1.00 89.12 167 ASP A CA 1
ATOM 1329 C C . ASP A 1 167 ? 23.828 -4.849 -7.495 1.00 89.12 167 ASP A C 1
ATOM 1331 O O . ASP A 1 167 ? 23.875 -3.936 -6.664 1.00 89.12 167 ASP A O 1
ATOM 1335 N N . ASN A 1 168 ? 24.059 -4.611 -8.792 1.00 94.81 168 ASN A N 1
ATOM 1336 C CA . ASN A 1 168 ? 24.432 -3.294 -9.291 1.00 94.81 168 ASN A CA 1
ATOM 1337 C C . ASN A 1 168 ? 23.251 -2.321 -9.191 1.00 94.81 168 ASN A C 1
ATOM 1339 O O . ASN A 1 168 ? 22.362 -2.282 -10.045 1.00 94.81 168 ASN A O 1
ATOM 1343 N N . ARG A 1 169 ? 23.293 -1.457 -8.172 1.00 94.38 169 ARG A N 1
ATOM 1344 C CA . ARG A 1 169 ? 22.257 -0.450 -7.910 1.00 94.38 169 ARG A CA 1
ATOM 1345 C C . ARG A 1 169 ? 21.967 0.456 -9.110 1.00 94.38 169 ARG A C 1
ATOM 1347 O O . ARG A 1 169 ? 20.810 0.792 -9.321 1.00 94.38 169 ARG A O 1
ATOM 1354 N N . ARG A 1 170 ? 22.977 0.860 -9.892 1.00 95.75 170 ARG A N 1
ATOM 1355 C CA . ARG A 1 170 ? 22.763 1.725 -11.071 1.00 95.75 170 ARG A CA 1
ATOM 1356 C C . ARG A 1 170 ? 22.004 0.992 -12.176 1.00 95.75 170 ARG A C 1
ATOM 1358 O O . ARG A 1 170 ? 21.177 1.610 -12.829 1.00 95.75 170 ARG A O 1
ATOM 1365 N N . CYS A 1 171 ? 22.263 -0.304 -12.348 1.00 97.81 171 CYS A N 1
ATOM 1366 C CA . CYS A 1 171 ? 21.530 -1.144 -13.294 1.00 97.81 171 CYS A CA 1
ATOM 1367 C C . CYS A 1 171 ? 20.090 -1.398 -12.835 1.00 97.81 171 CYS A C 1
ATOM 1369 O O . CYS A 1 171 ? 19.188 -1.376 -13.659 1.00 97.81 171 CYS A O 1
ATOM 1371 N N . LEU A 1 172 ? 19.866 -1.605 -11.533 1.00 97.56 172 LEU A N 1
ATOM 1372 C CA . LEU A 1 172 ? 18.537 -1.873 -10.968 1.00 97.56 172 LEU A CA 1
ATOM 1373 C C . LEU A 1 172 ? 17.632 -0.634 -10.904 1.00 97.56 172 LEU A C 1
ATOM 1375 O O . LEU A 1 172 ? 16.414 -0.773 -10.951 1.00 97.56 172 LEU A O 1
ATOM 1379 N N . LEU A 1 173 ? 18.208 0.567 -10.787 1.00 96.56 173 LEU A N 1
ATOM 1380 C CA . LEU A 1 173 ? 17.458 1.806 -10.551 1.00 96.56 173 LEU A CA 1
ATOM 1381 C C . LEU A 1 173 ? 16.323 2.065 -11.565 1.00 96.56 173 LEU A C 1
ATOM 1383 O O . LEU A 1 173 ? 15.234 2.401 -11.113 1.00 96.56 173 LEU A O 1
ATOM 1387 N N . PRO A 1 174 ? 16.501 1.876 -12.890 1.00 97.25 174 PRO A N 1
ATOM 1388 C CA . PRO A 1 174 ? 15.422 2.074 -13.863 1.00 97.25 174 PRO A CA 1
ATOM 1389 C C . PRO A 1 174 ? 14.250 1.096 -13.709 1.00 97.25 174 PRO A C 1
ATOM 1391 O O . PRO A 1 174 ? 13.148 1.398 -14.158 1.00 97.25 174 PRO A O 1
ATOM 1394 N N . TYR A 1 175 ? 14.485 -0.062 -13.089 1.00 98.12 175 TYR A N 1
ATOM 1395 C CA . TYR A 1 175 ? 13.477 -1.098 -12.866 1.00 98.12 175 TYR A CA 1
ATOM 1396 C C . TYR A 1 175 ? 12.823 -1.006 -11.486 1.00 98.12 175 TYR A C 1
ATOM 1398 O O . TYR A 1 175 ? 11.866 -1.726 -11.218 1.00 98.12 175 TYR A O 1
ATOM 1406 N N . ALA A 1 176 ? 13.343 -0.171 -10.584 1.00 97.50 176 ALA A N 1
ATOM 1407 C CA . ALA A 1 176 ? 12.801 -0.026 -9.241 1.00 97.50 176 ALA A CA 1
ATOM 1408 C C . ALA A 1 176 ? 11.487 0.769 -9.293 1.00 97.50 176 ALA A C 1
ATOM 1410 O O . ALA A 1 176 ? 11.507 1.926 -9.726 1.00 97.50 176 ALA A O 1
ATOM 1411 N N . PRO A 1 177 ? 10.349 0.203 -8.845 1.00 97.62 177 PRO A N 1
ATOM 1412 C CA . PRO A 1 177 ? 9.084 0.933 -8.883 1.00 97.62 177 PRO A CA 1
ATOM 1413 C C . PRO A 1 177 ? 9.100 2.200 -8.021 1.00 97.62 177 PRO A C 1
ATOM 1415 O O . PRO A 1 177 ? 8.485 3.211 -8.367 1.00 97.62 177 PRO A O 1
ATOM 1418 N N . THR A 1 178 ? 9.855 2.174 -6.929 1.00 95.50 178 THR A N 1
ATOM 1419 C CA . THR A 1 178 ? 10.033 3.267 -5.971 1.00 95.50 178 THR A CA 1
ATOM 1420 C C . THR A 1 178 ? 11.515 3.433 -5.620 1.00 95.50 178 THR A C 1
ATOM 1422 O O . THR A 1 178 ? 12.371 2.625 -5.988 1.00 95.50 178 THR A O 1
ATOM 1425 N N . ASP A 1 179 ? 11.819 4.485 -4.869 1.00 92.25 179 ASP A N 1
ATOM 1426 C CA . ASP A 1 179 ? 13.134 4.770 -4.303 1.00 92.25 179 ASP A CA 1
ATOM 1427 C C . ASP A 1 179 ? 13.339 4.192 -2.890 1.00 92.25 179 ASP A C 1
ATOM 1429 O O . ASP A 1 179 ? 14.359 4.476 -2.255 1.00 92.25 179 ASP A O 1
ATOM 1433 N N . THR A 1 180 ? 12.419 3.351 -2.401 1.00 91.12 180 THR A N 1
ATOM 1434 C CA . THR A 1 180 ? 12.510 2.710 -1.084 1.00 91.12 180 THR A CA 1
ATOM 1435 C C . THR A 1 180 ? 13.801 1.894 -0.978 1.00 91.12 180 THR A C 1
ATOM 1437 O O . THR A 1 180 ? 14.109 1.049 -1.829 1.00 91.12 180 THR A O 1
ATOM 1440 N N . THR A 1 181 ? 14.574 2.119 0.089 1.00 90.25 181 THR A N 1
ATOM 1441 C CA . THR A 1 181 ? 15.815 1.377 0.345 1.00 90.25 181 THR A CA 1
ATOM 1442 C C . THR A 1 181 ? 15.904 0.839 1.767 1.00 90.25 181 THR A C 1
ATOM 1444 O O . THR A 1 181 ? 15.422 1.449 2.717 1.00 90.25 181 THR A O 1
ATOM 1447 N N . LEU A 1 182 ? 16.596 -0.291 1.913 1.00 85.25 182 LEU A N 1
ATOM 1448 C CA . LEU A 1 182 ? 17.017 -0.854 3.193 1.00 85.25 182 LEU A CA 1
ATOM 1449 C C . LEU A 1 182 ? 18.528 -1.086 3.146 1.00 85.25 182 LEU A C 1
ATOM 1451 O O . LEU A 1 182 ? 19.028 -1.791 2.268 1.00 85.25 182 LEU A O 1
ATOM 1455 N N . ASN A 1 183 ? 19.264 -0.472 4.075 1.00 83.62 183 ASN A N 1
ATOM 1456 C CA . ASN A 1 183 ? 20.731 -0.535 4.139 1.00 83.62 183 ASN A CA 1
ATOM 1457 C C . ASN A 1 183 ? 21.408 -0.196 2.790 1.00 83.62 183 ASN A C 1
ATOM 1459 O O . ASN A 1 183 ? 22.345 -0.866 2.362 1.00 83.62 183 ASN A O 1
ATOM 1463 N N . GLY A 1 184 ? 20.890 0.821 2.087 1.00 86.00 184 GLY A N 1
ATOM 1464 C CA . GLY A 1 184 ? 21.423 1.295 0.802 1.00 86.00 184 GLY A CA 1
ATOM 1465 C C . GLY A 1 184 ? 21.056 0.445 -0.423 1.00 86.00 184 GLY A C 1
ATOM 1466 O O . GLY A 1 184 ? 21.421 0.807 -1.544 1.00 86.00 184 GLY A O 1
ATOM 1467 N N . ARG A 1 185 ? 20.314 -0.655 -0.245 1.00 89.62 185 ARG A N 1
ATOM 1468 C CA . ARG A 1 185 ? 19.828 -1.518 -1.332 1.00 89.62 185 ARG A CA 1
ATOM 1469 C C . ARG A 1 185 ? 18.370 -1.208 -1.650 1.00 89.62 185 ARG A C 1
ATOM 1471 O O . ARG A 1 185 ? 17.596 -0.933 -0.740 1.00 89.62 185 ARG A O 1
ATOM 1478 N N . LEU A 1 186 ? 18.004 -1.269 -2.930 1.00 94.12 186 LEU A N 1
ATOM 1479 C CA . LEU A 1 186 ? 16.624 -1.077 -3.389 1.00 94.12 186 LEU A CA 1
ATOM 1480 C C . LEU A 1 186 ? 15.730 -2.181 -2.820 1.00 94.12 186 LEU A C 1
ATOM 1482 O O . LEU A 1 186 ? 16.036 -3.362 -2.994 1.00 94.12 186 LEU A O 1
ATOM 1486 N N . TYR A 1 187 ? 14.653 -1.786 -2.142 1.00 91.94 187 TYR A N 1
ATOM 1487 C CA . TYR A 1 187 ? 13.798 -2.694 -1.375 1.00 91.94 187 TYR A CA 1
ATOM 1488 C C . TYR A 1 187 ? 13.182 -3.794 -2.256 1.00 91.94 187 TYR A C 1
ATOM 1490 O O . TYR A 1 187 ? 13.302 -4.977 -1.944 1.00 91.94 187 TYR A O 1
ATOM 1498 N N . ALA A 1 188 ? 12.694 -3.412 -3.440 1.00 96.12 188 ALA A N 1
ATOM 1499 C CA . ALA A 1 188 ? 12.141 -4.295 -4.473 1.00 96.12 188 ALA A CA 1
ATOM 1500 C C . ALA A 1 188 ? 13.098 -5.401 -4.986 1.00 96.12 188 ALA A C 1
ATOM 1502 O O . ALA A 1 188 ? 12.672 -6.343 -5.654 1.00 96.12 188 ALA A O 1
ATOM 1503 N N . PHE A 1 189 ? 14.401 -5.299 -4.703 1.00 95.56 189 PHE A N 1
ATOM 1504 C CA . PHE A 1 189 ? 15.423 -6.255 -5.149 1.00 95.56 189 PHE A CA 1
ATOM 1505 C C . PHE A 1 189 ? 16.211 -6.866 -3.981 1.00 95.56 189 PHE A C 1
ATOM 1507 O O . PHE A 1 189 ? 17.332 -7.356 -4.154 1.00 95.56 189 PHE A O 1
ATOM 1514 N N . LEU A 1 190 ? 15.654 -6.834 -2.766 1.00 90.06 190 LEU A N 1
ATOM 1515 C CA . LEU A 1 190 ? 16.243 -7.540 -1.634 1.00 90.06 190 LEU A CA 1
ATOM 1516 C C . LEU A 1 190 ? 16.085 -9.062 -1.796 1.00 90.06 190 LEU A C 1
ATOM 1518 O O . LEU A 1 190 ? 14.986 -9.532 -2.091 1.00 90.06 190 LEU A O 1
ATOM 1522 N N . PRO A 1 191 ? 17.133 -9.865 -1.515 1.00 83.69 191 PRO A N 1
ATOM 1523 C CA . PRO A 1 191 ? 17.084 -11.317 -1.713 1.00 83.69 191 PRO A CA 1
ATOM 1524 C C . PRO A 1 191 ? 15.976 -12.028 -0.931 1.00 83.69 191 PRO A C 1
ATOM 1526 O O . PRO A 1 191 ? 15.410 -13.000 -1.410 1.00 83.69 191 PRO A O 1
ATOM 1529 N N . ARG A 1 192 ? 15.677 -11.554 0.283 1.00 77.12 192 ARG A N 1
ATOM 1530 C CA . ARG A 1 192 ? 14.752 -12.222 1.207 1.00 77.12 192 ARG A CA 1
ATOM 1531 C C . ARG A 1 192 ? 13.274 -11.962 0.898 1.00 77.12 192 ARG A C 1
ATOM 1533 O O . ARG A 1 192 ? 12.427 -12.718 1.354 1.00 77.12 192 ARG A O 1
ATOM 1540 N N . GLY A 1 193 ? 12.988 -10.915 0.129 1.00 78.56 193 GLY A N 1
ATOM 1541 C CA . GLY A 1 193 ? 11.639 -10.545 -0.292 1.00 78.56 193 GLY A CA 1
ATOM 1542 C C . GLY A 1 193 ? 11.320 -10.932 -1.738 1.00 78.56 193 GLY A C 1
ATOM 1543 O O . GLY A 1 193 ? 10.189 -11.295 -2.060 1.00 78.56 193 GLY A O 1
ATOM 1544 N N . GLY A 1 194 ? 12.336 -10.916 -2.607 1.00 90.25 194 GLY A N 1
ATOM 1545 C CA . GLY A 1 194 ? 12.215 -11.342 -3.999 1.00 90.25 194 GLY A CA 1
ATOM 1546 C C . GLY A 1 194 ? 11.132 -10.5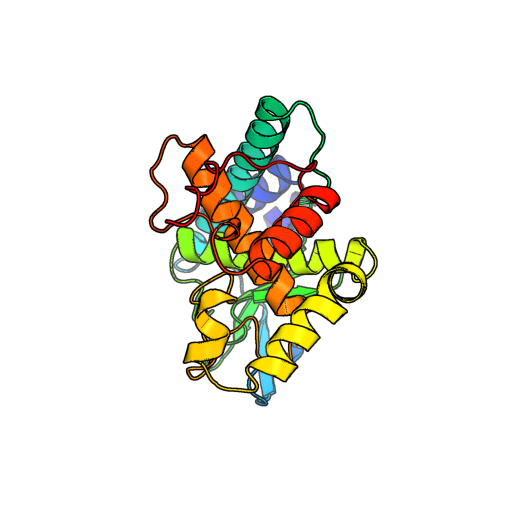80 -4.766 1.00 90.25 194 GLY A C 1
ATOM 1547 O O . GLY A 1 194 ? 10.907 -9.389 -4.553 1.00 90.25 194 GLY A O 1
ATOM 1548 N N . VAL A 1 195 ? 10.447 -11.289 -5.662 1.00 97.44 195 VAL A N 1
ATOM 1549 C CA . VAL A 1 195 ? 9.392 -10.728 -6.517 1.00 97.44 195 VAL A CA 1
ATOM 1550 C C . VAL A 1 195 ? 8.178 -10.202 -5.739 1.00 97.44 195 VAL A C 1
ATOM 1552 O O . VAL A 1 195 ? 7.481 -9.318 -6.231 1.00 97.44 195 VAL A O 1
ATOM 1555 N N . ARG A 1 196 ? 7.940 -10.682 -4.512 1.00 97.12 196 ARG A N 1
ATOM 1556 C CA . ARG A 1 196 ? 6.806 -10.232 -3.690 1.00 97.12 196 ARG A CA 1
ATOM 1557 C C . ARG A 1 196 ? 6.968 -8.772 -3.268 1.00 97.12 196 ARG A C 1
ATOM 1559 O O . ARG A 1 196 ? 6.044 -7.986 -3.438 1.00 97.12 196 ARG A O 1
ATOM 1566 N N . GLU A 1 197 ? 8.165 -8.383 -2.824 1.00 96.31 197 GLU A N 1
ATOM 1567 C CA . GLU A 1 197 ? 8.458 -6.975 -2.506 1.00 96.31 197 GLU A CA 1
ATOM 1568 C C . GLU A 1 197 ? 8.493 -6.102 -3.756 1.00 96.31 197 GLU A C 1
ATOM 1570 O O . GLU A 1 197 ? 8.036 -4.962 -3.733 1.00 96.31 197 GLU A O 1
ATOM 1575 N N . TYR A 1 198 ? 8.988 -6.638 -4.876 1.00 98.44 198 TYR A N 1
ATOM 1576 C CA . TYR A 1 198 ? 8.901 -5.944 -6.159 1.00 98.44 198 TYR A CA 1
ATOM 1577 C C . TYR A 1 198 ? 7.449 -5.625 -6.528 1.00 98.44 198 TYR A C 1
ATOM 1579 O O . TYR A 1 198 ? 7.148 -4.495 -6.904 1.00 98.44 198 TYR A O 1
ATOM 1587 N N . ALA A 1 199 ? 6.547 -6.597 -6.389 1.00 98.62 199 ALA A N 1
ATOM 1588 C CA . ALA A 1 199 ? 5.135 -6.434 -6.701 1.00 98.62 199 ALA A CA 1
ATOM 1589 C C . ALA A 1 199 ? 4.430 -5.455 -5.748 1.00 98.62 199 ALA A C 1
ATOM 1591 O O . ALA A 1 199 ? 3.643 -4.630 -6.208 1.00 98.62 199 ALA A O 1
ATOM 1592 N N . ALA A 1 200 ? 4.752 -5.480 -4.452 1.00 98.44 200 ALA A N 1
ATOM 1593 C CA . ALA A 1 200 ? 4.207 -4.534 -3.479 1.00 98.44 200 ALA A CA 1
ATOM 1594 C C . ALA A 1 200 ? 4.675 -3.091 -3.740 1.00 98.44 200 ALA A C 1
ATOM 1596 O O . ALA A 1 200 ? 3.855 -2.168 -3.765 1.00 98.44 200 ALA A O 1
ATOM 1597 N N . GLU A 1 201 ? 5.960 -2.885 -4.053 1.00 98.44 201 GLU A N 1
ATOM 1598 C CA . GLU A 1 201 ? 6.456 -1.571 -4.482 1.00 98.44 201 GLU A CA 1
ATOM 1599 C C . GLU A 1 201 ? 5.858 -1.144 -5.836 1.00 98.44 201 GLU A C 1
ATOM 1601 O O . GLU A 1 201 ? 5.592 0.041 -6.048 1.00 98.44 201 GLU A O 1
ATOM 1606 N N . LEU A 1 202 ? 5.596 -2.087 -6.749 1.00 98.81 202 LEU A N 1
ATOM 1607 C CA . LEU A 1 202 ? 4.919 -1.823 -8.022 1.00 98.81 202 LEU A CA 1
ATOM 1608 C C . LEU A 1 202 ? 3.472 -1.365 -7.813 1.00 98.81 202 LEU A C 1
ATOM 1610 O O . LEU A 1 202 ? 3.051 -0.382 -8.423 1.00 98.81 202 LEU A O 1
ATOM 1614 N N . ALA A 1 203 ? 2.732 -2.017 -6.916 1.00 98.81 203 ALA A N 1
ATOM 1615 C CA . ALA A 1 203 ? 1.383 -1.617 -6.533 1.00 98.81 203 ALA A CA 1
ATOM 1616 C C . ALA A 1 203 ? 1.357 -0.233 -5.883 1.00 98.81 203 ALA A C 1
ATOM 1618 O O . ALA A 1 203 ? 0.516 0.601 -6.231 1.00 98.81 203 ALA A O 1
ATOM 1619 N N . LEU A 1 204 ? 2.321 0.058 -5.007 1.00 98.62 204 LEU A N 1
ATOM 1620 C CA . LEU A 1 204 ? 2.486 1.389 -4.432 1.00 98.62 204 LEU A CA 1
ATOM 1621 C C . LEU A 1 204 ? 2.798 2.441 -5.509 1.00 98.62 204 LEU A C 1
ATOM 1623 O O . LEU A 1 204 ? 2.214 3.529 -5.502 1.00 98.62 204 LEU A O 1
ATOM 1627 N N . ARG A 1 205 ? 3.681 2.129 -6.466 1.00 98.56 205 ARG A N 1
ATOM 1628 C CA . ARG A 1 205 ? 3.984 3.023 -7.592 1.00 98.56 205 ARG A CA 1
ATOM 1629 C C . ARG A 1 205 ? 2.744 3.291 -8.441 1.00 98.56 205 ARG A C 1
ATOM 1631 O O . ARG A 1 205 ? 2.480 4.451 -8.753 1.00 98.56 205 ARG A O 1
ATOM 1638 N N . PHE A 1 206 ? 1.967 2.253 -8.750 1.00 98.69 206 PHE A N 1
ATOM 1639 C CA . PHE A 1 206 ? 0.698 2.376 -9.464 1.00 98.69 206 PHE A CA 1
ATOM 1640 C C . PHE A 1 206 ? -0.246 3.325 -8.721 1.00 98.69 206 PHE A C 1
ATOM 1642 O O . PHE A 1 206 ? -0.675 4.333 -9.279 1.00 98.69 206 PHE A O 1
ATOM 1649 N N . PHE A 1 207 ? -0.503 3.068 -7.437 1.00 98.56 207 PHE A N 1
ATOM 1650 C CA . PHE A 1 207 ? -1.362 3.916 -6.613 1.00 98.56 207 PHE A CA 1
ATOM 1651 C C . PHE A 1 207 ? -0.926 5.382 -6.626 1.00 98.56 207 PHE A C 1
ATOM 1653 O O . PHE A 1 207 ? -1.750 6.263 -6.872 1.00 98.56 207 PHE A O 1
ATOM 1660 N N . ARG A 1 208 ? 0.367 5.656 -6.407 1.00 98.12 208 ARG A N 1
ATOM 1661 C CA . ARG A 1 208 ? 0.908 7.022 -6.395 1.00 98.12 208 ARG A CA 1
ATOM 1662 C C . ARG A 1 208 ? 0.635 7.752 -7.709 1.00 98.12 208 ARG A C 1
ATOM 1664 O O . ARG A 1 208 ? 0.119 8.868 -7.676 1.00 98.12 208 ARG A O 1
ATOM 1671 N N . GLU A 1 209 ? 0.957 7.140 -8.846 1.00 98.31 209 GLU A N 1
ATOM 1672 C CA . GLU A 1 209 ? 0.800 7.798 -10.145 1.00 98.31 209 GLU A CA 1
ATOM 1673 C C . GLU A 1 209 ? -0.674 7.984 -10.526 1.00 98.31 209 GLU A C 1
ATOM 1675 O O . GLU A 1 209 ? -1.085 9.094 -10.866 1.00 98.31 209 GLU A O 1
ATOM 1680 N N . GLN A 1 210 ? -1.492 6.933 -10.409 1.00 98.19 210 GLN A N 1
ATOM 1681 C CA . GLN A 1 210 ? -2.911 6.999 -10.770 1.00 98.19 210 GLN A CA 1
ATOM 1682 C C . GLN A 1 210 ? -3.671 7.987 -9.876 1.00 98.19 210 GLN A C 1
ATOM 1684 O O . GLN A 1 210 ? -4.508 8.750 -10.361 1.00 98.19 210 GLN A O 1
ATOM 1689 N N . ARG A 1 211 ? -3.357 8.026 -8.573 1.00 98.00 211 ARG A N 1
ATOM 1690 C CA . ARG A 1 211 ? -3.951 8.987 -7.637 1.00 98.00 211 ARG A CA 1
ATOM 1691 C C . ARG A 1 211 ? -3.621 10.425 -8.024 1.00 98.00 211 ARG A C 1
ATOM 1693 O O . ARG A 1 211 ? -4.518 11.261 -8.008 1.00 98.00 211 ARG A O 1
ATOM 1700 N N . LEU A 1 212 ? -2.370 10.724 -8.381 1.00 97.75 212 LEU A N 1
ATOM 1701 C CA . LEU A 1 212 ? -1.987 12.072 -8.815 1.00 97.75 212 LEU A CA 1
ATOM 1702 C C . LEU A 1 212 ? -2.760 12.497 -10.066 1.00 97.75 212 LEU A C 1
ATOM 1704 O O . LEU A 1 212 ? -3.292 13.605 -10.092 1.00 97.75 212 LEU A O 1
ATOM 1708 N N . VAL A 1 213 ? -2.909 11.602 -11.047 1.00 97.75 213 VAL A N 1
ATOM 1709 C CA . VAL A 1 213 ? -3.717 11.869 -12.247 1.00 97.75 213 VAL A CA 1
ATOM 1710 C C . VAL A 1 213 ? -5.181 12.141 -11.891 1.00 97.75 213 VAL A C 1
ATOM 1712 O O . VAL A 1 213 ? -5.755 13.118 -12.369 1.00 97.75 213 VAL A O 1
ATOM 1715 N N . LEU A 1 214 ? -5.788 11.315 -11.032 1.00 97.62 214 LEU A N 1
ATOM 1716 C CA . LEU A 1 214 ? -7.174 11.499 -10.579 1.00 97.62 214 LEU A CA 1
ATOM 1717 C C . LEU A 1 214 ? -7.374 12.805 -9.795 1.00 97.62 214 LEU A C 1
ATOM 1719 O O . LEU A 1 214 ? -8.436 13.415 -9.875 1.00 97.62 214 LEU A O 1
ATOM 1723 N N . GLU A 1 215 ? -6.353 13.252 -9.065 1.00 96.50 215 GLU A N 1
ATOM 1724 C CA . GLU A 1 215 ? -6.339 14.529 -8.344 1.00 96.50 215 GLU A CA 1
ATOM 1725 C C . GLU A 1 215 ? -6.011 15.736 -9.245 1.00 96.50 215 GLU A C 1
ATOM 1727 O O . GLU A 1 215 ? -5.961 16.863 -8.751 1.00 96.50 215 GLU A O 1
ATOM 1732 N N . GLY A 1 216 ? -5.761 15.531 -10.544 1.00 96.94 216 GLY A N 1
ATOM 1733 C CA . GLY A 1 216 ? -5.357 16.595 -11.468 1.00 96.94 216 GLY A CA 1
ATOM 1734 C C . GLY A 1 216 ? -3.976 17.184 -11.157 1.00 96.94 216 GLY A C 1
ATOM 1735 O O . GLY A 1 216 ? -3.704 18.336 -11.494 1.00 96.94 216 GLY A O 1
ATOM 1736 N N . LYS A 1 217 ? -3.110 16.420 -10.484 1.00 96.88 217 LYS A N 1
ATOM 1737 C CA . LYS A 1 217 ? -1.755 16.827 -10.102 1.00 96.88 217 LYS A CA 1
ATOM 1738 C C . LYS A 1 217 ? -0.717 16.290 -11.092 1.00 96.88 217 LYS A C 1
ATOM 1740 O O . LYS A 1 217 ? -0.895 15.198 -11.633 1.00 96.88 217 LYS A O 1
ATOM 1745 N N . PRO A 1 218 ? 0.390 17.020 -11.312 1.00 95.50 218 PRO A N 1
ATOM 1746 C CA . PRO A 1 218 ? 1.472 16.537 -12.158 1.00 95.50 218 PRO A CA 1
ATOM 1747 C C . PRO A 1 218 ? 2.181 15.335 -11.523 1.00 95.50 218 PRO A C 1
ATOM 1749 O O . PRO A 1 218 ? 2.302 15.240 -10.299 1.00 95.50 218 PRO A O 1
ATOM 1752 N N . LEU A 1 219 ? 2.695 14.440 -12.369 1.00 94.81 219 LEU A N 1
ATOM 1753 C CA . LEU A 1 219 ? 3.600 13.382 -11.929 1.00 94.81 219 LEU A CA 1
ATOM 1754 C C . LEU A 1 219 ? 4.984 13.987 -11.628 1.00 94.81 219 LEU A C 1
ATOM 1756 O O . LEU A 1 219 ? 5.473 14.794 -12.418 1.00 94.81 219 LEU A O 1
ATOM 1760 N N . PRO A 1 220 ? 5.641 13.604 -10.518 1.00 92.62 220 PRO A N 1
ATOM 1761 C CA . PRO A 1 220 ? 6.958 14.138 -10.155 1.00 92.62 220 PRO A CA 1
ATOM 1762 C C . PRO A 1 220 ? 8.093 13.617 -11.053 1.00 92.62 220 PRO A C 1
ATOM 1764 O O . PRO A 1 220 ? 9.190 14.167 -11.048 1.00 92.62 220 PRO A O 1
ATOM 1767 N N . ALA A 1 221 ? 7.838 12.544 -11.801 1.00 91.44 221 ALA A N 1
ATOM 1768 C CA . ALA A 1 221 ? 8.753 11.907 -12.736 1.00 91.44 221 ALA A CA 1
ATOM 1769 C C . ALA A 1 221 ? 7.943 11.325 -13.910 1.00 91.44 221 ALA A C 1
ATOM 1771 O O . ALA A 1 221 ? 6.720 11.187 -13.784 1.00 91.44 221 ALA A O 1
ATOM 1772 N N . PRO A 1 222 ? 8.590 10.952 -15.030 1.00 93.56 222 PRO A N 1
ATOM 1773 C CA . PRO A 1 222 ? 7.921 10.214 -16.096 1.00 93.56 222 PRO A CA 1
ATOM 1774 C C . PRO A 1 222 ? 7.203 8.959 -15.564 1.00 93.56 222 PRO A C 1
ATOM 1776 O O . PRO A 1 222 ? 7.704 8.339 -14.613 1.00 93.56 222 PRO A O 1
ATOM 1779 N N . PRO A 1 223 ? 6.060 8.566 -16.165 1.00 96.81 223 PRO A N 1
ATOM 1780 C CA . PRO A 1 223 ? 5.341 7.363 -15.763 1.00 96.81 223 PRO A CA 1
ATOM 1781 C C . PRO A 1 223 ? 6.263 6.145 -15.734 1.00 96.81 223 PRO A C 1
ATOM 1783 O O . PRO A 1 223 ? 7.067 5.954 -16.647 1.00 96.81 223 PRO A O 1
ATOM 1786 N N . PHE A 1 224 ? 6.134 5.290 -14.719 1.00 97.62 224 PHE A N 1
ATOM 1787 C CA . PHE A 1 224 ? 7.029 4.140 -14.546 1.00 97.62 224 PHE A CA 1
ATOM 1788 C C . PHE A 1 224 ? 7.063 3.226 -15.777 1.00 97.62 224 PHE A C 1
ATOM 1790 O O . PHE A 1 224 ? 8.134 2.766 -16.183 1.00 97.62 224 PHE A O 1
ATOM 1797 N N . LYS A 1 225 ? 5.897 3.031 -16.410 1.00 97.50 225 LYS A N 1
ATOM 1798 C CA . LYS A 1 225 ? 5.726 2.247 -17.644 1.00 97.50 225 LYS A CA 1
ATOM 1799 C C . LYS A 1 225 ? 6.557 2.763 -18.828 1.00 97.50 225 LYS A C 1
ATOM 1801 O O . LYS A 1 225 ? 6.745 2.029 -19.784 1.00 97.50 225 LYS A O 1
ATOM 1806 N N . CYS A 1 226 ? 7.052 4.000 -18.771 1.00 96.75 226 CYS A N 1
ATOM 1807 C CA . CYS A 1 226 ? 7.867 4.618 -19.819 1.00 96.75 226 CYS A CA 1
ATOM 1808 C C . CYS A 1 226 ? 9.377 4.414 -19.630 1.00 96.75 226 CYS A C 1
ATOM 1810 O O . CYS A 1 226 ? 10.171 4.996 -20.365 1.00 96.75 226 CYS A O 1
ATOM 1812 N N . GLY A 1 227 ? 9.781 3.619 -18.636 1.00 95.62 227 GLY A N 1
ATOM 1813 C CA . GLY A 1 227 ? 11.150 3.130 -18.498 1.00 95.62 227 GLY A CA 1
ATOM 1814 C C . GLY A 1 227 ? 11.452 1.956 -19.444 1.00 95.62 227 GLY A C 1
ATOM 1815 O O . GLY A 1 227 ? 10.899 1.876 -20.541 1.00 95.62 227 GLY A O 1
ATOM 1816 N N . PRO A 1 228 ? 12.333 1.024 -19.036 1.00 97.12 228 PRO A N 1
ATOM 1817 C CA . PRO A 1 228 ? 12.570 -0.211 -19.778 1.00 97.12 228 PRO A CA 1
ATOM 1818 C C . PRO A 1 228 ? 11.274 -0.992 -20.079 1.00 97.12 228 PRO A C 1
ATOM 1820 O O . PRO A 1 228 ? 10.327 -0.908 -19.291 1.00 97.12 228 PRO A O 1
ATOM 1823 N N . PRO A 1 229 ? 11.225 -1.793 -21.162 1.00 97.50 229 PRO A N 1
ATOM 1824 C CA . PRO A 1 229 ? 10.032 -2.556 -21.549 1.00 97.50 229 PRO A CA 1
ATOM 1825 C C . PRO A 1 229 ? 9.456 -3.438 -20.432 1.00 97.50 229 PRO A C 1
ATOM 1827 O O . PRO A 1 229 ? 8.240 -3.604 -20.334 1.00 97.50 229 PRO A O 1
ATOM 1830 N N . GLU A 1 230 ? 10.317 -3.961 -19.555 1.00 98.38 230 GLU A N 1
ATOM 1831 C CA . GLU A 1 230 ? 9.929 -4.742 -18.383 1.00 98.38 230 GLU A CA 1
ATOM 1832 C C . GLU A 1 230 ? 8.992 -3.954 -17.443 1.00 98.38 230 GLU A C 1
ATOM 1834 O O . GLU A 1 230 ? 8.062 -4.527 -16.881 1.00 98.38 230 GLU A O 1
ATOM 1839 N N . ASN A 1 231 ? 9.162 -2.634 -17.314 1.00 98.50 231 ASN A N 1
ATOM 1840 C CA . ASN A 1 231 ? 8.301 -1.804 -16.468 1.00 98.50 231 ASN A CA 1
ATOM 1841 C C . ASN A 1 231 ? 6.879 -1.699 -17.027 1.00 98.50 231 ASN A C 1
ATOM 1843 O O . ASN A 1 231 ? 5.909 -1.746 -16.267 1.00 98.50 231 ASN A O 1
ATOM 1847 N N . ALA A 1 232 ? 6.756 -1.535 -18.349 1.00 98.25 232 ALA A N 1
ATOM 1848 C CA . ALA A 1 232 ? 5.464 -1.468 -19.024 1.00 98.25 232 ALA A CA 1
ATOM 1849 C C . ALA A 1 232 ? 4.703 -2.785 -18.865 1.00 98.25 232 ALA A C 1
ATOM 1851 O O . ALA A 1 232 ? 3.522 -2.779 -18.518 1.00 98.25 232 ALA A O 1
ATOM 1852 N N . GLU A 1 233 ? 5.395 -3.909 -19.057 1.00 98.62 233 GLU A N 1
ATOM 1853 C CA . GLU A 1 233 ? 4.799 -5.232 -18.907 1.00 98.62 233 GLU A CA 1
ATOM 1854 C C . GLU A 1 233 ? 4.391 -5.512 -17.458 1.00 98.62 233 GLU A C 1
ATOM 1856 O O . GLU A 1 233 ? 3.259 -5.927 -17.212 1.00 98.62 233 GLU A O 1
ATOM 1861 N N . ALA A 1 234 ? 5.256 -5.204 -16.486 1.00 98.69 234 ALA A N 1
ATOM 1862 C CA . ALA A 1 234 ? 4.933 -5.362 -15.072 1.00 98.69 234 ALA A CA 1
ATOM 1863 C C . ALA A 1 234 ? 3.696 -4.534 -14.677 1.00 98.69 234 ALA A C 1
ATOM 1865 O O . ALA A 1 234 ? 2.776 -5.064 -14.051 1.00 98.69 234 ALA A O 1
ATOM 1866 N N . MET A 1 235 ? 3.629 -3.261 -15.093 1.00 98.50 235 MET A N 1
ATOM 1867 C CA . MET A 1 235 ? 2.461 -2.409 -14.839 1.00 98.50 235 MET A CA 1
ATOM 1868 C C . MET A 1 235 ? 1.196 -2.935 -15.504 1.00 98.50 235 MET A C 1
ATOM 1870 O O . MET A 1 235 ? 0.140 -2.935 -14.878 1.00 98.50 235 MET A O 1
ATOM 1874 N N . ARG A 1 236 ? 1.288 -3.414 -16.747 1.00 98.56 236 ARG A N 1
ATOM 1875 C CA . ARG A 1 236 ? 0.147 -3.978 -17.472 1.00 98.56 236 ARG A CA 1
ATOM 1876 C C . ARG A 1 236 ? -0.405 -5.217 -16.769 1.00 98.56 236 ARG A C 1
ATOM 1878 O O . ARG A 1 236 ? -1.621 -5.335 -16.622 1.00 98.56 236 ARG A O 1
ATOM 1885 N N . LEU A 1 237 ? 0.471 -6.126 -16.337 1.00 98.81 237 LEU A N 1
ATOM 1886 C CA . LEU A 1 237 ? 0.092 -7.340 -15.612 1.00 98.81 237 LEU A CA 1
ATOM 1887 C C . LEU A 1 237 ? -0.585 -6.994 -14.281 1.00 98.81 237 LEU A C 1
ATOM 1889 O O . LEU A 1 237 ? -1.684 -7.475 -14.015 1.00 98.81 237 LEU A O 1
ATOM 1893 N N . LEU A 1 238 ? 0.032 -6.115 -13.487 1.00 98.81 238 LEU A N 1
ATOM 1894 C CA . LEU A 1 238 ? -0.512 -5.660 -12.207 1.00 98.81 238 LEU A CA 1
ATOM 1895 C C . LEU A 1 238 ? -1.872 -4.969 -12.377 1.00 98.81 238 LEU A C 1
ATOM 1897 O O . LEU A 1 238 ? -2.830 -5.300 -11.679 1.00 98.81 238 LEU A O 1
ATOM 1901 N N . ALA A 1 239 ? -1.964 -4.019 -13.311 1.00 98.56 239 ALA A N 1
ATOM 1902 C CA . ALA A 1 239 ? -3.198 -3.301 -13.598 1.00 98.56 239 ALA A CA 1
ATOM 1903 C C . ALA A 1 239 ? -4.309 -4.262 -14.020 1.00 98.56 239 ALA A C 1
ATOM 1905 O O . ALA A 1 239 ? -5.436 -4.139 -13.540 1.00 98.56 239 ALA A O 1
ATOM 1906 N N . GLY A 1 240 ? -3.989 -5.223 -14.893 1.00 98.31 240 GLY A N 1
ATOM 1907 C CA . GLY A 1 240 ? -4.925 -6.234 -15.374 1.00 98.31 240 GLY A CA 1
ATOM 1908 C C . GLY A 1 240 ? -5.503 -7.097 -14.257 1.00 98.31 240 GLY A C 1
ATOM 1909 O O . GLY A 1 240 ? -6.708 -7.328 -14.254 1.00 98.31 240 GLY A O 1
ATOM 1910 N N . GLU A 1 241 ? -4.669 -7.520 -13.307 1.00 98.50 241 GLU A N 1
ATOM 1911 C CA . GLU A 1 241 ? -5.098 -8.385 -12.205 1.00 98.50 241 GLU A CA 1
ATOM 1912 C C . GLU A 1 241 ? -5.917 -7.636 -11.153 1.00 98.50 241 GLU A C 1
ATOM 1914 O O . GLU A 1 241 ? -6.974 -8.118 -10.752 1.00 98.50 241 GLU A O 1
ATOM 1919 N N . PHE A 1 242 ? -5.426 -6.477 -10.698 1.00 98.56 242 PHE A N 1
ATOM 1920 C CA . PHE A 1 242 ? -5.893 -5.843 -9.458 1.00 98.56 242 PHE A CA 1
ATOM 1921 C C . PHE A 1 242 ? -6.750 -4.597 -9.662 1.00 98.56 242 PHE A C 1
ATOM 1923 O O . PHE A 1 242 ? -7.530 -4.226 -8.785 1.00 98.56 242 PHE A O 1
ATOM 1930 N N . PHE A 1 243 ? -6.610 -3.925 -10.805 1.00 98.38 243 PHE A N 1
ATOM 1931 C CA . PHE A 1 243 ? -7.103 -2.558 -10.993 1.00 98.38 243 PHE A CA 1
ATOM 1932 C C . PHE A 1 243 ? -7.967 -2.400 -12.248 1.00 98.38 243 PHE A C 1
ATOM 1934 O O . PHE A 1 243 ? -8.029 -1.319 -12.831 1.00 98.38 243 PHE A O 1
ATOM 1941 N N . GLY A 1 244 ? -8.606 -3.478 -12.712 1.00 95.69 244 GLY A N 1
ATOM 1942 C CA . GLY A 1 244 ? -9.485 -3.448 -13.887 1.00 95.69 244 GLY A CA 1
ATOM 1943 C C . GLY A 1 244 ? -8.760 -3.109 -15.197 1.00 95.69 244 GLY A C 1
ATOM 1944 O O . GLY A 1 244 ? -9.377 -2.650 -16.157 1.00 95.69 244 GLY A O 1
ATOM 1945 N N . GLY A 1 245 ? -7.440 -3.284 -15.260 1.00 96.75 245 GLY A N 1
ATOM 1946 C CA . GLY A 1 245 ? -6.613 -2.855 -16.388 1.00 96.75 245 GLY A CA 1
ATOM 1947 C C . GLY A 1 245 ? -6.525 -1.335 -16.538 1.00 96.75 245 GLY A C 1
ATOM 1948 O O . GLY A 1 245 ? -6.308 -0.858 -17.651 1.00 96.75 245 GLY A O 1
ATOM 1949 N N . ALA A 1 246 ? -6.760 -0.577 -15.463 1.00 96.38 246 ALA A N 1
ATOM 1950 C CA . ALA A 1 246 ? -6.704 0.875 -15.492 1.00 96.38 246 ALA A CA 1
ATOM 1951 C C . ALA A 1 246 ? -5.283 1.388 -15.755 1.00 96.38 246 ALA A C 1
ATOM 1953 O O . ALA A 1 246 ? -4.320 0.939 -15.143 1.00 96.38 246 ALA A O 1
ATOM 1954 N N . ASP A 1 247 ? -5.179 2.384 -16.628 1.00 96.69 247 ASP A N 1
ATOM 1955 C CA . ASP A 1 247 ? -3.944 3.107 -16.907 1.00 96.69 247 ASP A CA 1
ATOM 1956 C C . ASP A 1 247 ? -4.307 4.539 -17.317 1.00 96.69 247 ASP A C 1
ATOM 1958 O O . ASP A 1 247 ? -4.622 4.817 -18.473 1.00 96.69 247 ASP A O 1
ATOM 1962 N N . LEU A 1 248 ? -4.362 5.440 -16.335 1.00 96.75 248 LEU A N 1
ATOM 1963 C CA . LEU A 1 248 ? -4.723 6.844 -16.543 1.00 96.75 248 LEU A CA 1
ATOM 1964 C C . LEU A 1 248 ? -3.498 7.731 -16.775 1.00 96.75 248 LEU A C 1
ATOM 1966 O O . LEU A 1 248 ? -3.653 8.897 -17.140 1.00 96.75 248 LEU A O 1
ATOM 1970 N N . VAL A 1 249 ? -2.288 7.213 -16.544 1.00 95.88 249 VAL A N 1
ATOM 1971 C CA . VAL A 1 249 ? -1.066 7.994 -16.742 1.00 95.88 249 VAL A CA 1
ATOM 1972 C C . VAL A 1 249 ? -0.832 8.222 -18.239 1.00 95.88 249 VAL A C 1
ATOM 1974 O O . VAL A 1 249 ? -1.160 7.345 -19.048 1.00 95.88 249 VAL A O 1
ATOM 1977 N N . PRO A 1 250 ? -0.271 9.382 -18.632 1.00 92.19 250 PRO A N 1
ATOM 1978 C CA . PRO A 1 250 ? -0.053 9.710 -20.036 1.00 92.19 250 PRO A CA 1
ATOM 1979 C C . PRO A 1 250 ? 0.691 8.617 -20.812 1.00 92.19 250 PRO A C 1
ATOM 1981 O O . PRO A 1 250 ? 1.444 7.817 -20.244 1.00 92.19 250 PRO A O 1
ATOM 1984 N N . ALA A 1 251 ? 0.468 8.586 -22.126 1.00 91.75 251 ALA A N 1
ATOM 1985 C CA . ALA A 1 251 ? 1.261 7.755 -23.020 1.00 91.75 251 ALA A CA 1
ATOM 1986 C C . ALA A 1 251 ? 2.740 8.155 -22.937 1.00 91.75 251 ALA A C 1
ATOM 1988 O O . ALA A 1 251 ? 3.068 9.305 -22.648 1.00 91.75 251 ALA A O 1
ATOM 1989 N N . CYS A 1 252 ? 3.621 7.193 -23.184 1.00 92.25 252 CYS A N 1
ATOM 1990 C CA . CYS A 1 252 ? 5.044 7.466 -23.260 1.00 92.25 252 CYS A CA 1
ATOM 1991 C C . CYS A 1 252 ? 5.325 8.247 -24.535 1.00 92.25 252 CYS A C 1
ATOM 1993 O O . CYS A 1 252 ? 4.839 7.865 -25.604 1.00 92.25 252 CYS A O 1
ATOM 1995 N N . ASP A 1 253 ? 6.108 9.315 -24.426 1.00 82.88 253 ASP A N 1
ATOM 1996 C CA . ASP A 1 253 ? 6.640 9.972 -25.609 1.00 82.88 253 ASP A CA 1
ATOM 1997 C C . ASP A 1 253 ? 7.396 8.920 -26.428 1.00 82.88 253 ASP A C 1
ATOM 1999 O O . ASP A 1 253 ? 8.119 8.086 -25.869 1.00 82.88 253 ASP A O 1
ATOM 2003 N N . ALA A 1 254 ? 7.184 8.910 -27.747 1.00 57.69 254 ALA A N 1
ATOM 2004 C CA . ALA A 1 254 ? 7.991 8.075 -28.622 1.00 57.69 254 ALA A CA 1
ATOM 2005 C C . ALA A 1 254 ? 9.458 8.403 -28.331 1.00 57.69 254 ALA A C 1
ATOM 2007 O O . ALA A 1 254 ? 9.828 9.580 -28.311 1.00 57.69 254 ALA A O 1
ATOM 2008 N N . ALA A 1 255 ? 10.261 7.376 -28.041 1.00 48.53 255 ALA A N 1
ATOM 2009 C CA . ALA A 1 255 ? 11.690 7.573 -27.861 1.00 48.53 255 ALA A CA 1
ATOM 2010 C C . ALA A 1 255 ? 12.225 8.354 -29.079 1.00 48.53 255 ALA A C 1
ATOM 2012 O O . ALA A 1 255 ? 11.835 8.011 -30.202 1.00 48.53 255 ALA A O 1
ATOM 2013 N N . PRO A 1 256 ? 13.027 9.414 -28.876 1.00 38.66 256 PRO A N 1
ATOM 2014 C CA . PRO A 1 256 ? 13.689 10.084 -29.988 1.00 38.66 256 PRO A CA 1
ATOM 2015 C C . PRO A 1 256 ? 14.565 9.112 -30.787 1.00 38.66 256 PRO A C 1
ATOM 2017 O O . PRO A 1 256 ? 15.101 8.150 -30.183 1.00 38.66 256 PRO A O 1
#